Protein AF-A0AAV4EC21-F1 (afdb_monomer_lite)

Foldseek 3Di:
DDAALLGDDDDDDPVCPVVDDDDPSSQWDLAAPLVLVVLDDLLVLLVLLVCVLPVDDQDPPDDVVNVSVLVNLLQLLLQLLLFNLLNDLDLVSSLVSVVSLVVSLVSNVVVVVVSNNVSSVNSCVDPLNVPLVSSVVVNVVVVVVVVVVVVPDDDDDDDPDDDDGDDDPSNVPSVDRIGRPDPVSSNVSSCSSPPDDD

Sequence (198 aa):
MSLSLNGRLFIAPREHLDALTPIPEQEGPNISTMPALELMSTRELAQEMLNKVFGTKLFPSGLSANLDHILFRFDQLQYWIVTEMVLVLNVSKRVQLLRKFIKLAQHCKELNNYHAFFAITMGLGHLAVSRLSQTWEHMIAQTLRTVRFCRSQPLELESSAETPKAGSDIRSYVRNLHVIDNQRILTNLSHKCEPRKG

InterPro domains:
  IPR001895 Ras guanine-nucleotide exchange factors catalytic domain [PF00617] (47-176)
  IPR001895 Ras guanine-nucleotide exchange factors catalytic domain [PS50009] (12-198)
  IPR001895 Ras guanine-nucleotide exchange factors catalytic domain [SM00147] (37-197)
  IPR008937 Ras-like guanine nucleotide exchange factor [PTHR23113] (47-138)
  IPR023578 Ras guanine nucleotide exchange factor domain superfamily [SSF48366] (21-196)
  IPR029071 Ubiquitin-like domain superfamily [SSF54236] (2-30)
  IPR036964 Ras guanine-nucleotide exchange factor, catalytic domain superfamily [G3DSA:1.10.840.10] (33-138)
  IPR036964 Ras guanine-nucleotide exchange factor, catalytic domain superfamily [G3DSA:1.10.840.10] (139-198)

Organism: NCBI:txid1093978

pLDDT: mean 87.75, std 14.87, range [39.28, 98.75]

Secondary structure (DSSP, 8-state):
-PPPTT-------GGGGGG----GGGS--SS--HHHHHHS-HHHHHHHHHHHHHSS---TT-HHHHHHHHHHHHHHHHHHHHHHHHH--SHHHHHHHHHHHHHHHHHHHHTT-HHHHHHHHHHHHSHHHHT-HHHHHHHHHHHHHHHHHHHHS-------PPP------HHHHHHT------HHHHHHHHHHHSPPP-

Structure (mmCIF, N/CA/C/O backbone):
data_AF-A0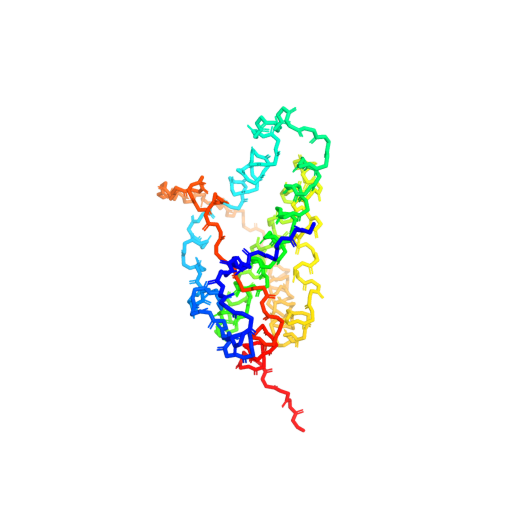AAV4EC21-F1
#
_entry.id   AF-A0AAV4EC21-F1
#
loop_
_atom_site.group_PDB
_atom_site.id
_atom_site.type_symbol
_atom_site.label_atom_id
_atom_site.label_alt_id
_atom_site.label_comp_id
_atom_site.label_asym_id
_atom_site.label_entity_id
_atom_site.label_seq_id
_atom_site.pdbx_PDB_ins_code
_atom_site.Cartn_x
_atom_site.Cartn_y
_atom_site.Cartn_z
_atom_site.occupancy
_atom_site.B_iso_or_equiv
_atom_site.auth_seq_id
_atom_site.auth_comp_id
_atom_site.auth_asym_id
_atom_site.auth_atom_id
_atom_site.pdbx_PDB_model_num
ATOM 1 N N . MET A 1 1 ? 14.421 4.658 -21.948 1.00 46.69 1 MET A N 1
ATOM 2 C CA . MET A 1 1 ? 13.033 4.181 -21.776 1.00 46.69 1 MET A CA 1
ATOM 3 C C . MET A 1 1 ? 13.041 3.196 -20.629 1.00 46.69 1 MET A C 1
ATOM 5 O O . MET A 1 1 ? 13.622 2.129 -20.783 1.00 46.69 1 MET A O 1
ATOM 9 N N . SER A 1 2 ? 12.493 3.568 -19.477 1.00 67.56 2 SER A N 1
ATOM 10 C CA . SER A 1 2 ? 12.254 2.626 -18.384 1.00 67.56 2 SER A CA 1
ATOM 11 C C . SER A 1 2 ? 10.923 1.907 -18.630 1.00 67.56 2 SER A C 1
ATOM 13 O O . SER A 1 2 ? 9.958 2.510 -19.098 1.00 67.56 2 SER A O 1
ATOM 15 N N . LEU A 1 3 ? 10.890 0.597 -18.385 1.00 79.19 3 LEU A N 1
ATOM 16 C CA . LEU A 1 3 ? 9.655 -0.192 -18.381 1.00 79.19 3 LEU A CA 1
ATOM 17 C C . LEU A 1 3 ? 8.814 0.181 -17.148 1.00 79.19 3 LEU A C 1
ATOM 19 O O . LEU A 1 3 ? 9.375 0.557 -16.118 1.00 79.19 3 LEU A O 1
ATOM 23 N N . SER A 1 4 ? 7.485 0.039 -17.232 1.00 88.44 4 SER A N 1
ATOM 24 C CA . SER A 1 4 ? 6.626 0.081 -16.037 1.00 88.44 4 SER A CA 1
ATOM 25 C C . SER A 1 4 ? 6.929 -1.103 -15.105 1.00 88.44 4 SER A C 1
ATOM 27 O O . SER A 1 4 ? 7.633 -2.039 -15.493 1.00 88.44 4 SER A O 1
ATOM 29 N N . LEU A 1 5 ? 6.381 -1.095 -13.884 1.00 91.00 5 LEU A N 1
ATOM 30 C CA . LEU A 1 5 ? 6.635 -2.132 -12.873 1.00 91.00 5 LEU A CA 1
ATOM 31 C C . LEU A 1 5 ? 6.336 -3.545 -13.391 1.00 91.00 5 LEU A C 1
ATOM 33 O O . LEU A 1 5 ? 7.141 -4.460 -13.205 1.00 91.00 5 LEU A O 1
ATOM 37 N N . ASN A 1 6 ? 5.215 -3.700 -14.095 1.00 93.94 6 ASN A N 1
ATOM 38 C CA . ASN A 1 6 ? 4.807 -4.954 -14.722 1.00 93.94 6 ASN A CA 1
ATOM 39 C C . ASN A 1 6 ? 5.055 -4.975 -16.240 1.00 93.94 6 ASN A C 1
ATOM 41 O O . ASN A 1 6 ? 4.547 -5.841 -16.955 1.00 93.94 6 ASN A O 1
ATOM 45 N N . GLY A 1 7 ? 5.855 -4.042 -16.758 1.00 91.38 7 GLY A N 1
ATOM 46 C CA . GLY A 1 7 ? 6.230 -3.998 -18.165 1.00 91.38 7 GLY A CA 1
ATOM 47 C C . GLY A 1 7 ? 6.971 -5.268 -18.590 1.00 91.38 7 GLY A C 1
ATOM 48 O O . GLY A 1 7 ? 7.729 -5.869 -17.821 1.00 91.38 7 GLY A O 1
ATOM 49 N N . ARG A 1 8 ? 6.749 -5.697 -19.832 1.00 91.81 8 ARG A N 1
ATOM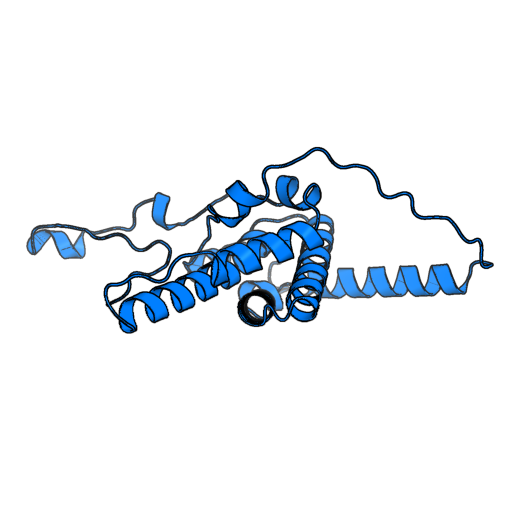 50 C CA . ARG A 1 8 ? 7.460 -6.816 -20.459 1.00 91.81 8 ARG A CA 1
ATOM 51 C C . ARG A 1 8 ? 7.961 -6.386 -21.827 1.00 91.81 8 ARG A C 1
ATOM 53 O O . ARG A 1 8 ? 7.312 -5.597 -22.509 1.00 91.81 8 ARG A O 1
ATOM 60 N N . LEU A 1 9 ? 9.133 -6.892 -22.197 1.00 91.81 9 LEU A N 1
ATOM 61 C CA . LEU A 1 9 ? 9.696 -6.696 -23.524 1.00 91.81 9 LEU A CA 1
ATOM 62 C C . LEU A 1 9 ? 9.213 -7.830 -24.426 1.00 91.81 9 LEU A C 1
ATOM 64 O O . LEU A 1 9 ? 9.378 -9.000 -24.084 1.00 91.81 9 LEU A O 1
ATOM 68 N N . PHE A 1 10 ? 8.646 -7.472 -25.572 1.00 90.19 10 PHE A N 1
ATOM 69 C CA . PHE A 1 10 ? 8.213 -8.419 -26.590 1.00 90.19 10 PHE A CA 1
ATOM 70 C C . PHE A 1 10 ? 9.094 -8.272 -27.826 1.00 90.19 10 PHE A C 1
ATOM 72 O O . PHE A 1 10 ? 9.494 -7.165 -28.188 1.00 90.19 10 PHE A O 1
ATOM 79 N N . ILE A 1 11 ? 9.383 -9.395 -28.476 1.00 92.81 11 ILE A N 1
ATOM 80 C CA . ILE A 1 11 ? 10.020 -9.434 -29.790 1.00 92.81 11 ILE A CA 1
ATOM 81 C C . ILE A 1 11 ? 9.003 -10.073 -30.726 1.00 92.81 11 ILE A C 1
ATOM 83 O O . ILE A 1 11 ? 8.617 -11.222 -30.524 1.00 92.81 11 ILE A O 1
ATOM 87 N N . ALA A 1 12 ? 8.548 -9.317 -31.719 1.00 93.19 12 ALA A N 1
ATOM 88 C CA . ALA A 1 12 ? 7.562 -9.768 -32.689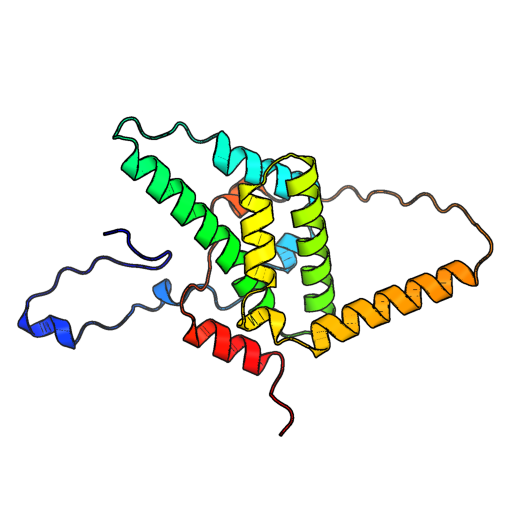 1.00 93.19 12 ALA A CA 1
ATOM 89 C C . ALA A 1 12 ? 7.869 -9.177 -34.075 1.00 93.19 12 ALA A C 1
ATOM 91 O O . ALA A 1 12 ? 8.415 -8.070 -34.154 1.00 93.19 12 ALA A O 1
ATOM 92 N N . PRO A 1 13 ? 7.517 -9.881 -35.167 1.00 95.38 13 PRO A N 1
ATOM 93 C CA . PRO A 1 13 ? 7.505 -9.300 -36.505 1.00 95.38 13 PRO A CA 1
ATOM 94 C C . PRO A 1 13 ? 6.589 -8.070 -36.575 1.00 95.38 13 PRO A C 1
ATOM 96 O O . PRO A 1 13 ? 5.613 -7.974 -35.827 1.00 95.38 13 PRO A O 1
ATOM 99 N N . ARG A 1 14 ? 6.886 -7.131 -37.482 1.00 94.31 14 ARG A N 1
ATOM 100 C CA . ARG A 1 14 ? 6.182 -5.837 -37.567 1.00 94.31 14 ARG A CA 1
ATOM 101 C C . ARG A 1 14 ? 4.683 -6.012 -37.826 1.00 94.31 14 ARG A C 1
ATOM 103 O O . ARG A 1 14 ? 3.875 -5.268 -37.284 1.00 94.31 14 ARG A O 1
ATOM 110 N N . GLU A 1 15 ? 4.331 -7.010 -38.620 1.00 96.06 15 GLU A N 1
ATOM 111 C CA . GLU A 1 15 ? 2.972 -7.414 -38.975 1.00 96.06 15 GLU A CA 1
ATOM 112 C C . GLU A 1 15 ? 2.144 -7.941 -37.791 1.00 96.06 15 GLU A C 1
ATOM 114 O O . GLU A 1 15 ? 0.920 -7.963 -37.870 1.00 96.06 15 GLU A O 1
ATOM 119 N N . HIS A 1 16 ? 2.784 -8.323 -36.682 1.00 92.81 16 HIS A N 1
ATOM 120 C CA . HIS A 1 16 ? 2.111 -8.846 -35.490 1.00 92.81 16 HIS A CA 1
ATOM 121 C C . HIS A 1 16 ? 2.048 -7.840 -34.333 1.00 92.81 16 HIS A C 1
ATOM 123 O O . HIS A 1 16 ? 1.557 -8.188 -33.261 1.00 92.81 16 HIS A O 1
ATOM 129 N N . LEU A 1 17 ? 2.522 -6.600 -34.520 1.00 90.81 17 LEU A N 1
ATOM 130 C CA . LEU A 1 17 ? 2.543 -5.594 -33.449 1.00 90.81 17 LEU A CA 1
ATOM 131 C C . LEU A 1 17 ? 1.138 -5.256 -32.933 1.00 90.81 17 LEU A C 1
ATOM 133 O O . LEU A 1 17 ? 0.955 -5.148 -31.723 1.00 90.81 17 LEU A O 1
ATOM 137 N N . ASP A 1 18 ? 0.146 -5.172 -33.821 1.00 92.94 18 ASP A N 1
ATOM 138 C CA . ASP A 1 18 ? -1.241 -4.852 -33.451 1.00 92.94 18 ASP A CA 1
ATOM 139 C C . ASP A 1 18 ? -1.956 -6.012 -32.735 1.00 92.94 18 ASP A C 1
ATOM 141 O O . ASP A 1 18 ? -2.976 -5.810 -32.078 1.00 92.94 18 ASP A O 1
ATOM 145 N N . ALA A 1 19 ? -1.415 -7.231 -32.837 1.00 92.44 19 ALA A N 1
ATOM 146 C CA . ALA A 1 19 ? -1.939 -8.418 -32.166 1.00 92.44 19 ALA A CA 1
ATOM 147 C C . ALA A 1 19 ? -1.343 -8.627 -30.762 1.00 92.44 19 ALA A C 1
ATOM 149 O O . ALA A 1 19 ? -1.749 -9.555 -30.060 1.00 92.44 19 ALA A O 1
ATOM 150 N N . LEU A 1 20 ? -0.378 -7.799 -30.338 1.00 90.69 20 LEU A N 1
ATOM 151 C CA . LEU A 1 20 ? 0.227 -7.915 -29.013 1.00 90.69 20 LEU A CA 1
ATOM 152 C C . LEU A 1 20 ? -0.782 -7.539 -27.924 1.00 90.69 20 LEU A C 1
ATOM 154 O O . LEU A 1 20 ? -1.202 -6.390 -27.799 1.00 90.69 20 LEU A O 1
ATOM 158 N N . THR A 1 21 ? -1.119 -8.514 -27.084 1.00 90.38 21 THR A N 1
ATOM 159 C CA . THR A 1 21 ? -1.938 -8.317 -25.886 1.00 90.38 21 THR A CA 1
ATOM 160 C C . THR A 1 21 ? -1.093 -8.469 -24.620 1.00 90.38 21 THR A C 1
ATOM 162 O O . THR A 1 21 ? -0.160 -9.277 -24.616 1.00 90.38 21 THR A O 1
ATOM 165 N N . PRO A 1 22 ? -1.419 -7.757 -23.524 1.00 88.19 22 PRO A N 1
ATOM 166 C CA . PRO A 1 22 ? -0.786 -7.996 -22.230 1.00 88.19 22 PRO A CA 1
ATOM 167 C C . PRO A 1 22 ? -0.930 -9.459 -21.794 1.00 88.19 22 PRO A C 1
ATOM 169 O O . PRO A 1 22 ? -1.978 -10.069 -22.012 1.00 88.19 22 PRO A O 1
ATOM 172 N N . ILE A 1 23 ? 0.109 -10.010 -21.164 1.00 91.94 23 ILE A N 1
ATOM 173 C CA . ILE A 1 23 ? 0.049 -11.354 -20.567 1.00 91.94 23 ILE A CA 1
ATOM 174 C C . ILE A 1 23 ? -0.533 -11.286 -19.142 1.00 91.94 23 ILE A C 1
ATOM 176 O O . ILE A 1 23 ? -0.379 -10.248 -18.487 1.00 91.94 23 ILE A O 1
ATOM 180 N N . PRO A 1 24 ? -1.165 -12.361 -18.628 1.00 90.19 24 PRO A N 1
ATOM 181 C CA . PRO A 1 24 ? -1.808 -12.358 -17.308 1.00 90.19 24 PRO A CA 1
ATOM 182 C C . PRO A 1 24 ? -0.889 -11.914 -16.161 1.00 90.19 24 PRO A C 1
ATOM 184 O O . PRO A 1 24 ? -1.318 -11.225 -15.241 1.00 90.19 24 PRO A O 1
ATOM 187 N N . GLU A 1 25 ? 0.404 -12.232 -16.234 1.00 89.44 25 GLU A N 1
ATOM 188 C CA . GLU A 1 25 ? 1.399 -11.863 -15.223 1.00 89.44 25 GLU A CA 1
ATOM 189 C C . GLU A 1 25 ? 1.624 -10.345 -15.124 1.00 89.44 25 GLU A C 1
ATOM 191 O O . GLU A 1 25 ? 2.206 -9.878 -14.144 1.00 89.44 25 GLU A O 1
ATOM 196 N N . GLN A 1 26 ? 1.193 -9.567 -16.126 1.00 91.88 26 GLN A N 1
ATOM 197 C CA . GLN A 1 26 ? 1.280 -8.106 -16.110 1.00 91.88 26 GLN A CA 1
ATOM 198 C C . GLN A 1 26 ? 0.123 -7.441 -15.360 1.00 91.88 26 GLN A C 1
ATOM 200 O O . GLN A 1 26 ? 0.205 -6.254 -15.049 1.00 91.88 26 GLN A O 1
ATOM 205 N N . GLU A 1 27 ? -0.953 -8.174 -15.063 1.00 92.50 27 GLU A N 1
ATOM 206 C CA . GLU A 1 27 ? -2.111 -7.628 -14.345 1.00 92.50 27 GLU A CA 1
ATOM 207 C C . GLU A 1 27 ? -1.859 -7.487 -12.837 1.00 92.50 27 GLU A C 1
ATOM 209 O O . GLU A 1 27 ? -2.567 -6.739 -12.159 1.00 92.50 27 GLU A O 1
ATOM 214 N N . GLY A 1 28 ? -0.821 -8.151 -12.320 1.00 93.69 28 GLY A N 1
ATOM 215 C CA . GLY A 1 28 ? -0.481 -8.163 -10.903 1.00 93.69 28 GLY A CA 1
ATOM 216 C C . GLY A 1 28 ? -1.293 -9.189 -10.097 1.00 93.69 28 GLY A C 1
ATOM 217 O O . GLY A 1 28 ? -1.945 -10.071 -10.658 1.00 93.69 28 GLY A O 1
ATOM 218 N N . PRO A 1 29 ? -1.224 -9.134 -8.757 1.00 96.31 29 PRO A N 1
ATOM 219 C CA . PRO A 1 29 ? -1.906 -10.092 -7.893 1.00 96.31 29 PRO A CA 1
ATOM 220 C C . PRO A 1 29 ? -3.425 -9.881 -7.869 1.00 96.31 29 PRO A C 1
ATOM 222 O O . PRO A 1 29 ? -3.925 -8.761 -7.936 1.00 96.31 29 PRO A O 1
ATOM 225 N N . ASN A 1 30 ? -4.167 -10.970 -7.669 1.00 95.31 30 ASN A N 1
ATOM 226 C CA . ASN A 1 30 ? -5.623 -10.965 -7.488 1.00 95.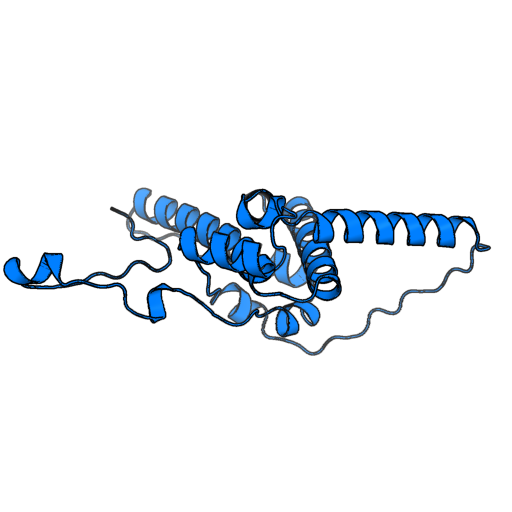31 30 ASN A CA 1
ATOM 227 C C . ASN A 1 30 ? -6.064 -11.197 -6.028 1.00 95.31 30 ASN A C 1
ATOM 229 O O . ASN A 1 30 ? -7.253 -11.102 -5.724 1.00 95.31 30 ASN A O 1
ATOM 233 N N . ILE A 1 31 ? -5.124 -11.499 -5.127 1.00 95.25 31 ILE A N 1
ATOM 234 C CA . ILE A 1 31 ? -5.360 -11.780 -3.706 1.00 95.25 31 ILE A CA 1
ATOM 235 C C . ILE A 1 31 ? -4.442 -10.885 -2.869 1.00 95.25 31 ILE A C 1
ATOM 237 O O . ILE A 1 31 ? -3.256 -10.751 -3.164 1.00 95.25 31 ILE A O 1
ATOM 241 N N . SER A 1 32 ? -4.998 -10.275 -1.820 1.00 95.50 32 SER A N 1
ATOM 242 C CA . SER A 1 32 ? -4.243 -9.451 -0.869 1.00 95.50 32 SER A CA 1
ATOM 243 C C . SER A 1 32 ? -3.304 -10.297 -0.009 1.00 95.50 32 SER A C 1
ATOM 245 O O . SER A 1 32 ? -3.663 -11.382 0.455 1.00 95.50 32 SER A O 1
ATOM 247 N N . THR A 1 33 ? -2.128 -9.747 0.290 1.00 95.25 33 THR A N 1
ATOM 248 C CA . THR A 1 33 ? -1.162 -10.328 1.232 1.00 95.25 33 THR A CA 1
ATOM 249 C C . THR A 1 33 ? -1.376 -9.869 2.681 1.00 95.25 33 THR A C 1
ATOM 251 O O . THR A 1 33 ? -0.568 -10.171 3.564 1.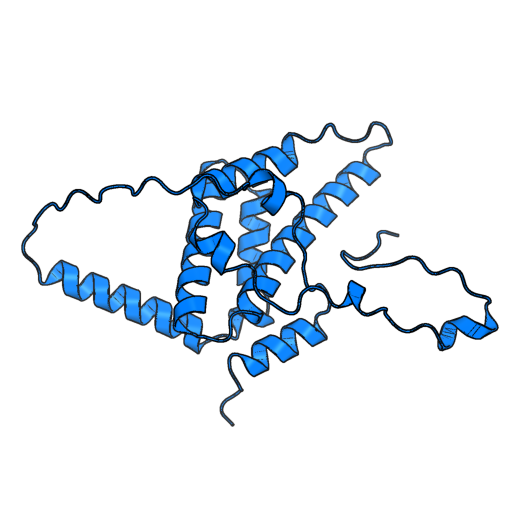00 95.25 33 THR A O 1
ATOM 254 N N . MET A 1 34 ? -2.501 -9.202 2.970 1.00 93.44 34 MET A N 1
ATOM 255 C CA . MET A 1 34 ? -2.885 -8.723 4.300 1.00 93.44 34 MET A CA 1
ATOM 256 C C . MET A 1 34 ? -2.703 -9.757 5.429 1.00 93.44 34 MET A C 1
ATOM 258 O O . MET A 1 34 ? -2.176 -9.355 6.464 1.00 93.44 34 MET A O 1
ATOM 262 N N . PRO A 1 35 ? -3.047 -11.056 5.286 1.00 93.44 35 PRO A N 1
ATOM 263 C CA . PRO A 1 35 ? -2.820 -12.027 6.361 1.00 93.44 35 PRO A CA 1
ATOM 264 C C . PRO A 1 35 ? -1.349 -12.130 6.791 1.00 93.44 35 PRO A C 1
ATOM 266 O O . PRO A 1 35 ? -1.058 -12.251 7.977 1.00 93.44 35 PRO A O 1
ATOM 269 N N . ALA A 1 36 ? -0.408 -12.023 5.848 1.00 92.06 36 ALA A N 1
ATOM 270 C CA . ALA A 1 36 ? 1.016 -11.978 6.171 1.00 92.06 36 ALA A CA 1
ATOM 271 C C . ALA A 1 36 ? 1.377 -10.653 6.863 1.00 92.06 36 ALA A C 1
ATOM 273 O O . ALA A 1 36 ? 2.066 -10.645 7.885 1.00 92.06 36 ALA A O 1
ATOM 274 N N . LEU A 1 37 ? 0.851 -9.530 6.361 1.00 91.69 37 LEU A N 1
ATOM 275 C CA . LEU A 1 37 ? 1.077 -8.211 6.955 1.00 91.69 37 LEU A CA 1
ATOM 276 C C . LEU A 1 37 ? 0.544 -8.097 8.385 1.00 91.69 37 LEU A C 1
ATOM 278 O O . LEU A 1 37 ? 1.180 -7.455 9.217 1.00 91.69 37 LEU A O 1
ATOM 282 N N . GLU A 1 38 ? -0.594 -8.702 8.712 1.00 90.00 38 GLU A N 1
ATOM 283 C CA . GLU A 1 38 ? -1.163 -8.704 10.068 1.00 90.00 38 GLU A CA 1
ATOM 284 C C . GLU A 1 38 ? -0.199 -9.314 11.106 1.00 90.00 38 GLU A C 1
ATOM 286 O O . GLU A 1 38 ? -0.142 -8.868 12.262 1.00 90.00 38 GLU A O 1
ATOM 291 N N . LEU A 1 39 ? 0.606 -10.294 10.689 1.00 90.38 39 LEU A N 1
ATOM 292 C CA . LEU A 1 39 ? 1.566 -10.990 11.544 1.00 90.38 39 LEU A CA 1
ATOM 293 C C . LEU A 1 39 ? 2.898 -10.237 11.687 1.00 90.38 39 LEU A C 1
ATOM 295 O O . LEU A 1 39 ? 3.525 -10.318 12.738 1.00 90.38 39 LEU A O 1
ATOM 299 N N . MET A 1 40 ? 3.303 -9.456 10.685 1.00 91.94 40 MET A N 1
ATOM 300 C CA . MET A 1 40 ? 4.584 -8.737 10.682 1.00 91.94 40 MET A CA 1
ATOM 301 C C . MET A 1 40 ? 4.607 -7.536 11.637 1.00 91.94 40 MET A C 1
ATOM 303 O O . MET A 1 40 ? 3.659 -6.743 11.687 1.00 91.94 40 MET A O 1
ATOM 307 N N . SER A 1 41 ? 5.726 -7.323 12.334 1.00 94.00 41 SER A N 1
ATOM 308 C CA . SER A 1 41 ? 5.961 -6.082 13.079 1.00 94.00 41 SER A CA 1
ATOM 309 C C . SER A 1 41 ? 6.066 -4.896 12.122 1.00 94.00 41 SER A C 1
ATOM 311 O O . SER A 1 41 ? 6.848 -4.902 11.172 1.00 94.00 41 SER A O 1
ATOM 313 N N . THR A 1 42 ? 5.293 -3.838 12.376 1.00 94.50 42 THR A N 1
ATOM 314 C CA . THR A 1 42 ? 5.330 -2.625 11.544 1.00 94.50 42 THR A CA 1
ATOM 315 C C . THR A 1 42 ? 6.691 -1.922 11.627 1.00 94.50 42 THR A C 1
ATOM 317 O O . THR A 1 42 ? 7.139 -1.339 10.643 1.00 94.50 42 THR A O 1
ATOM 320 N N . ARG A 1 43 ? 7.369 -1.996 12.781 1.00 93.19 43 ARG A N 1
ATOM 321 C CA . ARG A 1 43 ? 8.691 -1.387 12.982 1.00 93.19 43 ARG A CA 1
ATOM 322 C C . ARG A 1 43 ? 9.776 -2.134 12.208 1.00 93.19 43 ARG A C 1
ATOM 324 O O . ARG A 1 43 ? 10.578 -1.503 11.529 1.00 93.19 43 ARG A O 1
ATOM 331 N N . GLU A 1 44 ? 9.774 -3.465 12.271 1.00 93.06 44 GLU A N 1
ATOM 332 C CA . GLU A 1 44 ? 10.723 -4.297 11.517 1.00 93.06 44 GLU A CA 1
ATOM 333 C C . GLU A 1 44 ? 10.500 -4.165 10.006 1.00 93.06 44 GLU A C 1
ATOM 335 O O . GLU A 1 44 ? 11.461 -4.063 9.248 1.00 93.06 44 GLU A O 1
ATOM 340 N N . LEU A 1 45 ? 9.237 -4.067 9.571 1.00 94.38 45 LEU A N 1
ATOM 341 C CA . LEU A 1 45 ? 8.891 -3.802 8.175 1.00 94.38 45 LEU A CA 1
ATOM 342 C C . LEU A 1 45 ? 9.465 -2.458 7.688 1.00 94.38 45 LEU A C 1
ATOM 344 O O . LEU A 1 45 ? 10.076 -2.409 6.622 1.00 94.38 45 LEU A O 1
ATOM 348 N N . ALA A 1 46 ? 9.331 -1.385 8.479 1.00 94.56 46 ALA A N 1
ATOM 349 C CA . ALA A 1 46 ? 9.917 -0.078 8.157 1.00 94.56 46 ALA A CA 1
ATOM 350 C C . ALA A 1 46 ? 11.452 -0.127 8.084 1.00 94.56 46 ALA A C 1
ATOM 352 O O . ALA A 1 46 ? 12.053 0.474 7.187 1.00 94.56 46 ALA A O 1
ATOM 353 N N . GLN A 1 47 ? 12.082 -0.857 9.008 1.00 91.50 47 GLN A N 1
ATOM 354 C CA . GLN A 1 47 ? 13.532 -1.026 9.036 1.00 91.50 47 GLN A CA 1
ATOM 355 C C . GLN A 1 47 ? 14.034 -1.775 7.797 1.00 91.50 47 GLN A C 1
ATOM 357 O O . GLN A 1 47 ? 15.004 -1.354 7.170 1.00 91.50 47 GLN A O 1
ATOM 362 N N . GLU A 1 48 ? 13.360 -2.852 7.396 1.00 91.62 48 GLU A N 1
ATOM 363 C CA . GLU A 1 48 ? 13.772 -3.621 6.222 1.00 91.62 48 GLU A CA 1
ATOM 364 C C . GLU A 1 48 ? 13.548 -2.847 4.912 1.00 91.62 48 GLU A C 1
ATOM 366 O O . GLU A 1 48 ? 14.363 -2.943 3.993 1.00 91.62 48 GLU A O 1
ATOM 371 N N . MET A 1 49 ? 12.516 -1.998 4.834 1.00 91.06 49 MET A N 1
ATOM 372 C CA . MET A 1 49 ? 12.346 -1.057 3.717 1.00 91.06 49 MET A CA 1
ATOM 373 C C . MET A 1 49 ? 13.508 -0.063 3.614 1.00 91.06 49 MET A C 1
ATOM 375 O O . MET A 1 49 ? 13.977 0.213 2.511 1.00 91.06 49 MET A O 1
ATOM 379 N N . LEU A 1 50 ? 14.008 0.454 4.744 1.00 88.19 50 LEU A N 1
ATOM 380 C CA . LEU A 1 50 ? 15.193 1.319 4.763 1.00 88.19 50 LEU A CA 1
ATOM 381 C C . LEU A 1 50 ? 16.433 0.557 4.275 1.00 88.19 50 LEU A C 1
ATOM 383 O O . LEU A 1 50 ? 17.140 1.033 3.384 1.00 88.19 50 LEU A O 1
ATOM 387 N N . ASN A 1 51 ? 16.647 -0.656 4.796 1.00 86.12 51 ASN A N 1
ATOM 388 C CA . ASN A 1 51 ? 17.744 -1.531 4.379 1.00 86.12 51 ASN A CA 1
ATOM 389 C C . ASN A 1 51 ? 17.698 -1.813 2.872 1.00 86.12 51 ASN A C 1
ATOM 391 O O . ASN A 1 51 ? 18.737 -1.943 2.233 1.00 86.12 51 ASN A O 1
ATOM 395 N N . LYS A 1 52 ? 16.504 -1.896 2.279 1.00 81.44 52 LYS A N 1
ATOM 396 C CA . LYS A 1 52 ? 16.351 -2.156 0.848 1.00 81.44 52 LYS A CA 1
ATOM 397 C C . LYS A 1 52 ? 16.739 -0.968 -0.033 1.00 81.44 52 LYS A C 1
ATOM 399 O O . LYS A 1 52 ? 17.248 -1.205 -1.122 1.00 81.44 52 LYS A O 1
ATOM 404 N N . VAL A 1 53 ? 16.507 0.266 0.419 1.00 75.06 53 VAL A N 1
ATOM 405 C CA . VAL A 1 53 ? 16.861 1.491 -0.323 1.00 75.06 53 VAL A CA 1
ATOM 406 C C . VAL A 1 53 ? 18.359 1.781 -0.211 1.00 75.06 53 VAL A C 1
ATOM 408 O O . VAL A 1 53 ? 19.013 2.041 -1.217 1.00 75.06 53 VAL A O 1
ATOM 411 N N . PHE A 1 54 ? 18.916 1.699 1.002 1.00 67.94 54 PHE A N 1
ATOM 412 C CA . PHE A 1 54 ? 20.298 2.113 1.280 1.00 67.94 54 PHE A CA 1
ATOM 413 C C . PHE A 1 54 ? 21.309 0.957 1.349 1.00 67.94 54 PHE A C 1
ATOM 415 O O . PHE A 1 54 ? 22.511 1.192 1.276 1.00 67.94 54 PHE A O 1
ATOM 422 N N . GLY A 1 55 ? 20.855 -0.292 1.486 1.00 59.09 55 GLY A N 1
ATOM 423 C CA . GLY A 1 55 ? 21.717 -1.478 1.579 1.00 59.09 55 GLY A CA 1
ATOM 424 C C . GLY A 1 55 ? 22.076 -2.114 0.233 1.00 59.09 55 GLY A C 1
ATOM 425 O O . GLY A 1 55 ? 22.937 -2.993 0.176 1.00 59.09 55 GLY A O 1
ATOM 426 N N . THR A 1 56 ? 21.450 -1.695 -0.869 1.00 61.06 56 THR A N 1
ATOM 427 C CA . THR A 1 56 ? 21.875 -2.088 -2.218 1.00 61.06 56 THR A CA 1
ATOM 428 C C . THR A 1 56 ? 23.107 -1.293 -2.625 1.00 61.06 56 THR A C 1
ATOM 430 O O . THR A 1 56 ? 23.051 -0.072 -2.739 1.00 61.06 56 THR A O 1
ATOM 433 N N . LYS A 1 57 ? 24.219 -1.993 -2.889 1.00 60.81 57 LYS A N 1
ATOM 434 C CA . LYS A 1 57 ? 25.373 -1.410 -3.583 1.00 60.81 57 LYS A CA 1
ATOM 435 C C . LYS A 1 57 ? 24.867 -0.828 -4.905 1.00 60.81 57 LYS A C 1
ATOM 437 O O . LYS A 1 57 ? 24.391 -1.582 -5.752 1.00 60.81 57 LYS A O 1
ATOM 442 N N . LEU A 1 58 ? 24.915 0.497 -5.033 1.00 63.72 58 LEU A N 1
ATOM 443 C CA . LEU A 1 58 ? 24.529 1.203 -6.251 1.00 63.72 58 LEU A CA 1
ATOM 444 C C . LEU A 1 58 ? 25.327 0.649 -7.435 1.00 63.72 58 LEU A C 1
ATOM 446 O O . LEU A 1 58 ? 26.491 0.265 -7.288 1.00 63.72 58 LEU A O 1
ATOM 450 N N . PHE A 1 59 ? 24.685 0.566 -8.596 1.00 62.47 59 PHE A N 1
ATOM 451 C CA . PHE A 1 59 ? 25.303 -0.020 -9.772 1.00 62.47 59 PHE A CA 1
ATOM 452 C C . PHE A 1 59 ? 26.523 0.816 -10.196 1.00 62.47 59 PHE A C 1
ATOM 454 O O . PHE A 1 59 ? 26.413 2.045 -10.286 1.00 62.47 59 PHE A O 1
ATOM 461 N N . PRO A 1 60 ? 27.666 0.176 -10.518 1.00 62.44 60 PRO A N 1
ATOM 462 C CA . PRO A 1 60 ? 28.829 0.868 -11.078 1.00 62.44 60 PRO A CA 1
ATOM 463 C C . PRO A 1 60 ? 28.539 1.533 -12.434 1.00 62.44 60 PRO A C 1
ATOM 465 O O . PRO A 1 60 ? 29.271 2.420 -12.858 1.00 62.44 60 PRO A O 1
ATOM 468 N N . SER A 1 61 ? 27.473 1.105 -13.118 1.00 61.38 61 SER A N 1
ATOM 469 C CA . SER A 1 61 ? 27.121 1.429 -14.506 1.00 61.38 61 SER A CA 1
ATOM 470 C C . SER A 1 61 ? 26.472 2.809 -14.736 1.00 61.38 61 SER A C 1
ATOM 472 O O . SER A 1 61 ? 25.936 3.056 -15.813 1.00 61.38 61 SER A O 1
ATOM 474 N N . GLY A 1 62 ? 26.577 3.741 -13.781 1.00 63.72 62 GLY A N 1
ATOM 475 C CA . GLY A 1 62 ? 26.299 5.171 -13.995 1.00 63.72 62 GLY A CA 1
ATOM 476 C C . GLY A 1 62 ? 25.065 5.730 -13.271 1.00 63.72 62 GLY A C 1
ATOM 477 O O . GLY A 1 62 ? 24.122 5.016 -12.936 1.00 63.72 62 GLY A O 1
ATOM 478 N N . LEU A 1 63 ? 25.079 7.050 -13.033 1.00 68.00 63 LEU A N 1
ATOM 479 C CA . LEU A 1 63 ? 24.074 7.808 -12.266 1.00 68.00 63 LEU A CA 1
ATOM 480 C C . LEU A 1 63 ? 22.625 7.559 -12.730 1.00 68.00 63 LEU A C 1
ATOM 482 O O . LEU A 1 63 ? 21.737 7.432 -11.891 1.00 68.00 63 LEU A O 1
ATOM 486 N N . SER A 1 64 ? 22.395 7.426 -14.041 1.00 76.75 64 SER A N 1
ATOM 487 C CA . SER A 1 64 ? 21.057 7.208 -14.615 1.00 76.75 64 SER A CA 1
ATOM 488 C C . SER A 1 64 ? 20.408 5.910 -14.128 1.00 76.75 64 SER A C 1
ATOM 490 O O . SER A 1 64 ? 19.264 5.933 -13.691 1.00 76.75 64 SER A O 1
ATOM 492 N N . ALA A 1 65 ? 21.142 4.793 -14.123 1.00 77.69 65 ALA A N 1
ATOM 493 C CA . ALA A 1 65 ? 20.600 3.494 -13.714 1.00 77.69 65 ALA A CA 1
ATOM 494 C C . ALA A 1 65 ? 20.240 3.457 -12.218 1.00 77.69 65 ALA A C 1
ATOM 496 O O . ALA A 1 65 ? 19.289 2.793 -11.808 1.00 77.69 65 ALA A O 1
ATOM 497 N N . ASN A 1 66 ? 20.989 4.198 -11.397 1.00 80.19 66 ASN A N 1
ATOM 498 C CA . ASN A 1 66 ? 20.713 4.333 -9.970 1.00 80.19 66 ASN A CA 1
ATOM 499 C C . ASN A 1 66 ? 19.461 5.180 -9.709 1.00 80.19 66 ASN A C 1
ATOM 501 O O . ASN A 1 66 ? 18.656 4.822 -8.850 1.00 80.19 66 ASN A O 1
ATOM 505 N N . LEU A 1 67 ? 19.265 6.261 -10.471 1.00 82.88 67 LEU A N 1
ATOM 506 C CA . LEU A 1 67 ? 18.042 7.063 -10.404 1.00 82.88 67 LEU A CA 1
ATOM 507 C C . LEU A 1 67 ? 16.822 6.259 -10.862 1.00 82.88 67 LEU A C 1
ATOM 509 O O . LEU A 1 67 ? 15.826 6.230 -10.143 1.00 82.88 67 LEU A O 1
ATOM 513 N N . ASP A 1 68 ? 16.925 5.534 -11.978 1.00 84.00 68 ASP A N 1
ATOM 514 C CA . ASP A 1 68 ? 15.857 4.652 -12.459 1.00 84.00 68 ASP A CA 1
ATOM 515 C C . ASP A 1 68 ? 15.491 3.594 -11.408 1.00 84.00 68 ASP A C 1
ATOM 517 O O . ASP A 1 68 ? 14.313 3.327 -11.177 1.00 84.00 68 ASP A O 1
ATOM 521 N N . HIS A 1 69 ? 16.484 3.033 -10.705 1.00 84.62 69 HIS A N 1
ATOM 522 C CA . HIS A 1 69 ? 16.234 2.087 -9.619 1.00 84.62 69 HIS A CA 1
ATOM 523 C C . HIS A 1 69 ? 15.466 2.718 -8.453 1.00 84.62 69 HIS A C 1
ATOM 525 O O . HIS A 1 69 ? 14.527 2.113 -7.938 1.00 84.62 69 HIS A O 1
ATOM 531 N N . ILE A 1 70 ? 15.861 3.919 -8.025 1.00 86.69 70 ILE A N 1
ATOM 532 C CA . ILE A 1 70 ? 15.197 4.633 -6.928 1.00 86.69 70 ILE A CA 1
ATOM 533 C C . ILE A 1 70 ? 13.756 4.970 -7.319 1.00 86.69 70 ILE A C 1
ATOM 535 O O . ILE A 1 70 ? 12.848 4.714 -6.533 1.00 86.69 70 ILE A O 1
ATOM 539 N N . LEU A 1 71 ? 13.529 5.485 -8.529 1.00 89.94 71 LEU A N 1
ATOM 540 C CA . LEU A 1 71 ? 12.186 5.793 -9.026 1.00 89.94 71 LEU A CA 1
ATOM 541 C C . LEU A 1 71 ? 11.320 4.532 -9.119 1.00 89.94 71 LEU A C 1
ATOM 543 O O . LEU A 1 71 ? 10.208 4.512 -8.602 1.00 89.94 71 LEU A O 1
ATOM 547 N N . PHE A 1 72 ? 11.864 3.438 -9.657 1.00 91.00 72 PHE A N 1
ATOM 548 C CA . PHE A 1 72 ? 11.162 2.157 -9.717 1.00 91.00 72 PHE A CA 1
ATOM 549 C C . PHE A 1 72 ? 10.764 1.654 -8.323 1.00 91.00 72 PHE A C 1
ATOM 551 O O . PHE A 1 72 ? 9.663 1.145 -8.125 1.00 91.00 72 PHE A O 1
ATOM 558 N N . ARG A 1 73 ? 11.648 1.793 -7.327 1.00 90.25 73 ARG A N 1
ATOM 559 C CA . ARG A 1 73 ? 11.340 1.411 -5.940 1.00 90.25 73 ARG A CA 1
ATOM 560 C C . ARG A 1 73 ? 10.282 2.306 -5.310 1.00 90.25 73 ARG A C 1
ATOM 562 O O . ARG A 1 73 ? 9.441 1.786 -4.576 1.00 90.25 73 ARG A O 1
ATOM 569 N N . PHE A 1 74 ? 10.298 3.599 -5.622 1.00 94.12 74 PHE A N 1
ATOM 570 C CA . PHE A 1 74 ? 9.262 4.527 -5.187 1.00 94.12 74 PHE A CA 1
ATOM 571 C C . PHE A 1 74 ? 7.889 4.080 -5.697 1.00 94.12 74 PHE A C 1
ATOM 573 O O . PHE A 1 74 ? 6.974 3.868 -4.900 1.00 94.12 74 PHE A O 1
ATOM 580 N N . ASP A 1 75 ? 7.782 3.849 -7.007 1.00 95.38 75 ASP A N 1
ATOM 581 C CA . ASP A 1 75 ? 6.541 3.418 -7.648 1.00 95.38 75 ASP A CA 1
ATOM 582 C C . ASP A 1 75 ? 6.092 2.060 -7.106 1.00 95.38 75 ASP A C 1
ATOM 584 O O . ASP A 1 75 ? 4.921 1.880 -6.774 1.00 95.38 75 ASP A O 1
ATOM 588 N N . GLN A 1 76 ? 7.014 1.108 -6.933 1.00 95.75 76 GLN A N 1
ATOM 589 C CA . GLN A 1 76 ? 6.690 -0.206 -6.377 1.00 95.75 76 GLN A CA 1
ATOM 590 C C . GLN A 1 76 ? 6.087 -0.099 -4.971 1.00 95.75 76 GLN A C 1
ATOM 592 O O . GLN A 1 76 ? 5.094 -0.764 -4.681 1.00 95.75 76 GLN A O 1
ATOM 597 N N . LEU A 1 77 ? 6.650 0.744 -4.100 1.00 96.75 77 LEU A N 1
ATOM 598 C CA . LEU A 1 77 ? 6.102 0.979 -2.764 1.00 96.75 77 LEU A CA 1
ATOM 599 C C . LEU A 1 77 ? 4.744 1.681 -2.823 1.00 96.75 77 LEU A C 1
ATOM 601 O O . LEU A 1 77 ? 3.818 1.266 -2.126 1.00 96.75 77 LEU A O 1
ATOM 605 N N . GLN A 1 78 ? 4.604 2.702 -3.669 1.00 98.25 78 GLN A N 1
ATOM 606 C CA . GLN A 1 78 ? 3.343 3.415 -3.853 1.00 98.25 78 GLN A CA 1
ATOM 607 C C . GLN A 1 78 ? 2.232 2.459 -4.311 1.00 98.25 78 GLN A C 1
ATOM 609 O O . GLN A 1 78 ? 1.181 2.383 -3.671 1.00 98.25 78 GLN A O 1
ATOM 614 N N . TYR A 1 79 ? 2.459 1.699 -5.385 1.00 98.31 79 TYR A N 1
ATOM 615 C CA . TYR A 1 79 ? 1.471 0.769 -5.930 1.00 98.31 79 TYR A CA 1
ATOM 616 C C . TYR A 1 79 ? 1.224 -0.435 -5.025 1.00 98.31 79 TYR A C 1
ATOM 618 O O . TYR A 1 79 ? 0.110 -0.954 -5.026 1.00 98.31 79 TYR A O 1
ATOM 626 N N . TRP A 1 80 ? 2.190 -0.853 -4.203 1.00 98.25 80 TRP A N 1
ATOM 627 C CA . TRP A 1 80 ? 1.965 -1.879 -3.182 1.00 98.25 80 TRP A CA 1
ATOM 628 C C . TRP A 1 80 ? 0.891 -1.452 -2.175 1.00 98.25 80 TRP A C 1
ATOM 630 O O . TRP A 1 80 ? -0.046 -2.213 -1.924 1.00 98.25 80 TRP A O 1
ATOM 640 N N . ILE A 1 81 ? 0.955 -0.212 -1.676 1.00 98.62 81 ILE A N 1
ATOM 641 C CA . ILE A 1 81 ? -0.079 0.336 -0.785 1.00 98.62 81 ILE A CA 1
ATOM 642 C C . ILE A 1 81 ? -1.444 0.333 -1.468 1.00 98.62 81 ILE A C 1
ATOM 644 O O . ILE A 1 81 ? -2.428 -0.121 -0.883 1.00 98.62 81 ILE A O 1
ATOM 648 N N . VAL A 1 82 ? -1.509 0.812 -2.713 1.00 98.75 82 VAL A N 1
ATOM 649 C CA . VAL A 1 82 ? -2.771 0.870 -3.461 1.00 98.75 82 VAL A CA 1
ATOM 650 C C . VAL A 1 82 ? -3.338 -0.531 -3.686 1.00 98.75 82 VAL A C 1
ATOM 652 O O . VAL A 1 82 ? -4.518 -0.752 -3.424 1.00 98.75 82 VAL A O 1
ATOM 655 N N . THR A 1 83 ? -2.497 -1.471 -4.120 1.00 98.62 83 THR A N 1
ATOM 656 C CA . THR A 1 83 ? -2.853 -2.867 -4.411 1.00 98.62 83 THR A CA 1
ATOM 657 C C . THR A 1 83 ? -3.463 -3.543 -3.190 1.00 98.62 83 THR A C 1
ATOM 659 O O . THR A 1 83 ? -4.577 -4.057 -3.263 1.00 98.62 83 THR A O 1
ATOM 662 N N . GLU A 1 84 ? -2.784 -3.482 -2.044 1.00 98.50 84 GLU A N 1
ATOM 663 C CA . GLU A 1 84 ? -3.287 -4.089 -0.811 1.00 98.50 84 GLU A CA 1
ATOM 664 C C . GLU A 1 84 ? -4.613 -3.457 -0.367 1.00 98.50 84 GLU A C 1
ATOM 666 O O . GLU A 1 84 ? -5.558 -4.167 -0.027 1.00 98.50 84 GLU A O 1
ATOM 671 N N . MET A 1 85 ? -4.738 -2.129 -0.448 1.00 98.62 85 MET A N 1
ATOM 672 C CA . MET A 1 85 ? -5.977 -1.436 -0.081 1.00 98.62 85 MET A CA 1
ATOM 673 C C . MET A 1 85 ? -7.176 -1.840 -0.950 1.00 98.62 85 MET A C 1
ATOM 675 O O . MET A 1 85 ? -8.280 -1.979 -0.421 1.00 98.62 85 MET A O 1
ATOM 679 N N . VAL A 1 86 ? -6.993 -2.025 -2.263 1.00 98.38 86 VAL A N 1
ATOM 680 C CA . VAL A 1 86 ? -8.099 -2.363 -3.182 1.00 98.38 86 VAL A CA 1
ATOM 681 C C . VAL A 1 86 ? -8.394 -3.863 -3.275 1.00 98.38 86 VAL A C 1
ATOM 683 O O . VAL A 1 86 ? -9.469 -4.229 -3.742 1.00 98.38 86 VAL A O 1
ATOM 686 N N . LEU A 1 87 ? -7.488 -4.733 -2.820 1.00 98.38 87 LEU A N 1
ATOM 687 C CA . LEU A 1 87 ? -7.713 -6.184 -2.775 1.00 98.38 87 LEU A CA 1
ATOM 688 C C . LEU A 1 87 ? -8.422 -6.649 -1.490 1.00 98.38 87 LEU A C 1
ATOM 690 O O . LEU A 1 87 ? -8.992 -7.741 -1.457 1.00 98.38 87 LEU A O 1
ATOM 694 N N . VAL A 1 88 ? -8.446 -5.833 -0.430 1.00 98.00 88 VAL A N 1
ATOM 695 C CA . VAL A 1 88 ? -9.176 -6.153 0.807 1.00 98.00 88 VAL A CA 1
ATOM 696 C C . VAL A 1 88 ? -10.631 -5.691 0.708 1.00 98.00 88 VAL A C 1
ATOM 698 O O . VAL A 1 88 ? -10.949 -4.533 0.966 1.00 98.00 88 VAL A O 1
ATOM 701 N N . LEU A 1 89 ? -11.550 -6.610 0.399 1.00 96.19 89 LEU A N 1
ATOM 702 C CA . LEU A 1 89 ? -12.975 -6.281 0.215 1.00 96.19 89 LEU A CA 1
ATOM 703 C C . LEU A 1 89 ? -13.708 -5.947 1.528 1.00 96.19 89 LEU A C 1
ATOM 705 O O . LEU A 1 89 ? -14.572 -5.070 1.558 1.00 96.19 89 LEU A O 1
ATOM 709 N N . ASN A 1 90 ? -13.355 -6.607 2.635 1.00 96.94 90 ASN A N 1
ATOM 710 C CA . ASN A 1 90 ? -13.993 -6.385 3.935 1.00 96.94 90 ASN A CA 1
ATOM 711 C C . ASN A 1 90 ? -13.557 -5.041 4.551 1.00 96.94 90 ASN A C 1
ATOM 713 O O . ASN A 1 90 ? -12.375 -4.844 4.827 1.00 96.94 90 ASN A O 1
ATOM 717 N N . VAL A 1 91 ? -14.516 -4.148 4.825 1.00 97.12 91 VAL A N 1
ATOM 718 C CA . VAL A 1 91 ? -14.257 -2.786 5.339 1.00 97.12 91 VAL A CA 1
ATOM 719 C C . VAL A 1 91 ? -13.481 -2.801 6.659 1.00 97.12 91 VAL A C 1
ATOM 721 O O . VAL A 1 91 ? -12.510 -2.066 6.804 1.00 97.12 91 VAL A O 1
ATOM 724 N N . SER A 1 92 ? -13.856 -3.652 7.618 1.00 96.50 92 SER A N 1
ATOM 725 C CA . SER A 1 92 ? -13.201 -3.707 8.932 1.00 96.50 92 SER A CA 1
ATOM 726 C C . SER A 1 92 ? -11.742 -4.144 8.830 1.00 96.50 92 SER A C 1
ATOM 728 O O . SER A 1 92 ? -10.876 -3.531 9.453 1.00 96.50 92 SER A O 1
ATOM 730 N N . LYS A 1 93 ? -11.453 -5.163 8.011 1.00 97.62 93 LYS A N 1
ATOM 731 C CA . LYS A 1 93 ? -10.077 -5.581 7.708 1.00 97.62 93 LYS A CA 1
ATOM 732 C C . LYS A 1 93 ? -9.314 -4.464 6.997 1.00 97.62 93 LYS A C 1
ATOM 734 O O . LYS A 1 93 ? -8.222 -4.096 7.413 1.00 97.62 93 LYS A O 1
ATOM 739 N N . ARG A 1 94 ? -9.928 -3.826 6.001 1.00 98.19 94 ARG A N 1
ATOM 740 C CA . ARG A 1 94 ? -9.316 -2.711 5.268 1.00 98.19 94 ARG A CA 1
ATOM 741 C C . ARG A 1 94 ? -8.977 -1.521 6.175 1.00 98.19 94 ARG A C 1
ATOM 743 O O . ARG A 1 94 ? -7.922 -0.921 6.013 1.00 98.19 94 ARG A O 1
ATOM 750 N N . VAL A 1 95 ? -9.799 -1.227 7.187 1.00 98.31 95 VAL A N 1
ATOM 751 C CA . VAL A 1 95 ? -9.493 -0.226 8.229 1.00 98.31 95 VAL A CA 1
ATOM 752 C C . VAL A 1 95 ? -8.272 -0.619 9.069 1.00 98.31 95 VAL A C 1
ATOM 754 O O . VAL A 1 95 ? -7.452 0.241 9.392 1.00 98.31 95 VAL A O 1
ATOM 757 N N . GLN A 1 96 ? -8.114 -1.898 9.424 1.00 97.06 96 GLN A N 1
ATOM 758 C CA . GLN A 1 96 ? -6.923 -2.370 10.147 1.00 97.06 96 GLN A CA 1
ATOM 759 C C . GLN A 1 96 ? -5.658 -2.205 9.299 1.00 97.06 96 GLN A C 1
ATOM 761 O O . GLN A 1 96 ? -4.648 -1.702 9.794 1.00 97.06 96 GLN A O 1
ATOM 766 N N . LEU A 1 97 ? -5.737 -2.564 8.016 1.00 98.31 97 LEU A N 1
ATOM 767 C CA . LEU A 1 97 ? -4.649 -2.382 7.060 1.00 98.31 97 LEU A CA 1
ATOM 768 C C . LEU A 1 97 ? -4.292 -0.896 6.894 1.00 98.31 97 LEU A C 1
ATOM 770 O O . LEU A 1 97 ? -3.122 -0.533 7.005 1.00 98.31 97 LEU A O 1
ATOM 774 N N . LEU A 1 98 ? -5.294 -0.027 6.735 1.00 98.50 98 LEU A N 1
ATOM 775 C CA . LEU A 1 98 ? -5.114 1.423 6.651 1.00 98.50 98 LEU A CA 1
ATOM 776 C C . LEU A 1 98 ? -4.360 1.975 7.869 1.00 98.50 98 LEU A C 1
ATOM 778 O O . LEU A 1 98 ? -3.364 2.683 7.719 1.00 98.50 98 LEU A O 1
ATOM 782 N N . ARG A 1 99 ? -4.778 1.607 9.087 1.00 97.62 99 ARG A N 1
ATOM 783 C CA . ARG A 1 99 ? -4.065 1.992 10.317 1.00 97.62 99 ARG A CA 1
ATOM 784 C C . ARG A 1 99 ? -2.635 1.471 10.336 1.00 97.62 99 ARG A C 1
ATOM 786 O O . ARG A 1 99 ? -1.731 2.188 10.767 1.00 97.62 99 ARG A O 1
ATOM 793 N N . LYS A 1 100 ? -2.420 0.237 9.873 1.00 97.75 100 LYS A N 1
ATOM 794 C CA . LYS A 1 100 ? -1.083 -0.353 9.792 1.00 97.75 100 LYS A CA 1
ATOM 795 C C . LYS A 1 100 ? -0.185 0.448 8.847 1.00 97.75 100 LYS A C 1
ATOM 797 O O . LYS A 1 100 ? 0.952 0.714 9.222 1.00 97.75 100 LYS A O 1
ATOM 802 N N . PHE A 1 101 ? -0.685 0.886 7.690 1.00 98.56 101 PHE A N 1
ATOM 803 C CA . PHE A 1 101 ? 0.069 1.728 6.754 1.00 98.56 101 PHE A CA 1
ATOM 804 C C . PHE A 1 101 ? 0.343 3.135 7.283 1.00 98.56 101 PHE A C 1
ATOM 806 O O . PHE A 1 101 ? 1.453 3.631 7.110 1.00 98.56 101 PHE A O 1
ATOM 813 N N . ILE A 1 102 ? -0.597 3.751 8.004 1.00 98.44 102 ILE A N 1
ATOM 814 C CA . ILE A 1 102 ? -0.349 5.032 8.686 1.00 98.44 102 ILE A CA 1
ATOM 815 C C . ILE A 1 102 ? 0.773 4.875 9.725 1.00 98.44 102 ILE A C 1
ATOM 817 O O . ILE A 1 102 ? 1.716 5.665 9.746 1.00 98.44 102 ILE A O 1
ATOM 821 N N . LYS A 1 103 ? 0.726 3.814 10.543 1.00 97.88 103 LYS A N 1
ATOM 822 C CA . LYS A 1 103 ? 1.787 3.507 11.517 1.00 97.88 103 LYS A CA 1
ATOM 823 C C . LYS A 1 103 ? 3.121 3.181 10.834 1.00 97.88 103 LYS A C 1
ATOM 825 O O . LYS A 1 103 ? 4.178 3.537 11.345 1.00 97.88 103 LYS A O 1
ATOM 830 N N . LEU A 1 104 ? 3.086 2.528 9.672 1.00 98.00 104 LEU A N 1
ATOM 831 C CA . LEU A 1 104 ? 4.277 2.248 8.872 1.00 98.00 104 LEU A CA 1
ATOM 832 C C . LEU A 1 104 ? 4.927 3.540 8.375 1.00 98.00 104 LEU A C 1
ATOM 834 O O . LEU A 1 104 ? 6.124 3.719 8.571 1.00 98.00 104 LEU A O 1
ATOM 838 N N . ALA A 1 105 ? 4.140 4.465 7.816 1.00 98.31 105 ALA A N 1
ATOM 839 C CA . ALA A 1 105 ? 4.625 5.779 7.403 1.00 98.31 105 ALA A CA 1
ATOM 840 C C . ALA A 1 105 ? 5.246 6.544 8.582 1.00 98.31 105 ALA A C 1
ATOM 842 O O . ALA A 1 105 ? 6.324 7.121 8.441 1.00 98.31 105 ALA A O 1
ATOM 843 N N . GLN A 1 106 ? 4.611 6.498 9.758 1.00 97.88 106 GLN A N 1
ATOM 844 C CA . GLN A 1 106 ? 5.161 7.096 10.973 1.00 97.88 106 GLN A CA 1
ATOM 845 C C . GLN A 1 106 ? 6.546 6.521 11.314 1.00 97.88 106 GLN A C 1
ATOM 847 O O . GLN A 1 106 ? 7.491 7.291 11.467 1.00 97.88 106 GLN A O 1
ATOM 852 N N . HIS A 1 107 ? 6.701 5.194 11.356 1.00 97.88 107 HIS A N 1
ATOM 853 C CA . HIS A 1 107 ? 8.004 4.574 11.619 1.00 97.88 107 HIS A CA 1
ATOM 854 C C . HIS A 1 107 ? 9.040 4.885 10.531 1.00 97.88 107 HIS A C 1
ATOM 856 O O . HIS A 1 107 ? 10.198 5.140 10.849 1.00 97.88 107 HIS A O 1
ATOM 862 N N . CYS A 1 108 ? 8.651 4.930 9.253 1.00 96.75 108 CYS A N 1
ATOM 863 C CA . CYS A 1 108 ? 9.554 5.368 8.187 1.00 96.75 108 CYS A CA 1
ATOM 864 C C . CYS A 1 108 ? 10.046 6.804 8.420 1.00 96.75 108 CYS A C 1
ATOM 866 O O . CYS A 1 108 ? 11.233 7.068 8.246 1.00 96.75 108 CYS A O 1
ATOM 868 N N . LYS A 1 109 ? 9.170 7.715 8.860 1.00 96.12 109 LYS A N 1
ATOM 869 C CA . LYS A 1 109 ? 9.542 9.096 9.196 1.00 96.12 109 LYS A CA 1
ATOM 870 C C . LYS A 1 109 ? 10.480 9.163 10.405 1.00 96.12 109 LYS A C 1
ATOM 872 O O . LYS A 1 109 ? 11.476 9.872 10.343 1.00 96.12 109 LYS A O 1
ATOM 877 N N . GLU A 1 110 ? 10.200 8.405 11.466 1.00 96.94 110 GLU A N 1
ATOM 878 C CA . GLU A 1 110 ? 11.064 8.298 12.658 1.00 96.94 110 GLU A CA 1
ATOM 879 C C . GLU A 1 110 ? 12.472 7.786 12.308 1.00 96.94 110 GLU A C 1
ATOM 881 O O . GLU A 1 110 ? 13.460 8.246 12.872 1.00 96.94 110 GLU A O 1
ATOM 886 N N . LEU A 1 111 ? 12.574 6.880 11.331 1.00 94.56 111 LEU A N 1
ATOM 887 C CA . LEU A 1 111 ? 13.841 6.363 10.805 1.00 94.56 111 LEU A CA 1
ATOM 888 C C . LEU A 1 111 ? 14.515 7.294 9.778 1.00 94.56 111 LEU A C 1
ATOM 890 O O . LEU A 1 111 ? 15.534 6.916 9.203 1.00 94.56 111 LEU A O 1
ATOM 894 N N . ASN A 1 112 ? 13.954 8.477 9.496 1.00 95.31 112 ASN A N 1
ATOM 895 C CA . ASN A 1 112 ? 14.364 9.368 8.399 1.00 95.31 112 ASN A CA 1
ATOM 896 C C . ASN A 1 112 ? 14.348 8.704 7.004 1.00 95.31 112 ASN A C 1
ATOM 898 O O . ASN A 1 112 ? 14.982 9.182 6.062 1.00 95.31 112 ASN A O 1
ATOM 902 N N . ASN A 1 113 ? 13.580 7.624 6.833 1.00 94.19 113 ASN A N 1
ATOM 903 C CA . ASN A 1 113 ? 13.319 6.992 5.543 1.00 94.19 113 ASN A CA 1
ATOM 904 C C . ASN A 1 113 ? 12.239 7.773 4.776 1.00 94.19 113 ASN A C 1
ATOM 906 O O . ASN A 1 113 ? 11.106 7.310 4.602 1.00 94.19 113 ASN A O 1
ATOM 910 N N . TYR A 1 114 ? 12.582 8.979 4.320 1.00 94.88 114 TYR A N 1
ATOM 911 C CA . TYR A 1 114 ? 11.640 9.845 3.607 1.00 94.88 114 TYR A CA 1
ATOM 912 C C . TYR A 1 114 ? 11.181 9.255 2.271 1.00 94.88 114 TYR A C 1
ATOM 914 O O . TYR A 1 114 ? 10.046 9.486 1.865 1.00 94.88 114 TYR A O 1
ATOM 922 N N . HIS A 1 115 ? 12.020 8.437 1.628 1.00 94.75 115 HIS A N 1
ATOM 923 C CA . HIS A 1 115 ? 11.663 7.733 0.399 1.00 94.75 115 HIS A CA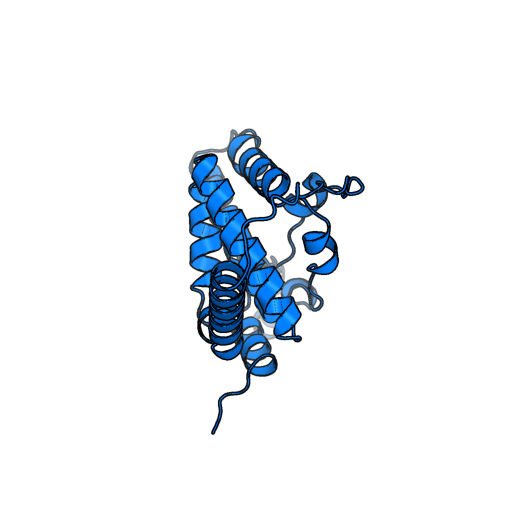 1
ATOM 924 C C . HIS A 1 115 ? 10.422 6.849 0.596 1.00 94.75 115 HIS A C 1
ATOM 926 O O . HIS A 1 115 ? 9.410 7.046 -0.075 1.00 94.75 115 HIS A O 1
ATOM 932 N N . ALA A 1 116 ? 10.463 5.929 1.567 1.00 96.44 116 ALA A N 1
ATOM 933 C CA . ALA A 1 116 ? 9.320 5.069 1.864 1.00 96.44 116 ALA A CA 1
ATOM 934 C C . ALA A 1 116 ? 8.147 5.857 2.467 1.00 96.44 116 ALA A C 1
ATOM 936 O O . ALA A 1 116 ? 6.999 5.609 2.111 1.00 96.44 116 ALA A O 1
ATOM 937 N N . PHE A 1 117 ? 8.415 6.838 3.336 1.00 98.12 117 PHE A N 1
ATOM 938 C CA . PHE A 1 117 ? 7.373 7.690 3.920 1.00 98.12 117 PHE A CA 1
ATOM 939 C C . PHE A 1 117 ? 6.517 8.387 2.850 1.00 98.12 117 PHE A C 1
ATOM 941 O O . PHE A 1 117 ? 5.285 8.328 2.913 1.00 98.12 117 PHE A O 1
ATOM 948 N N . PHE A 1 118 ? 7.149 9.020 1.856 1.00 98.19 118 PHE A N 1
ATOM 949 C CA . PHE A 1 118 ? 6.423 9.695 0.782 1.00 98.19 118 PHE A CA 1
ATOM 950 C C . PHE A 1 118 ? 5.730 8.705 -0.152 1.00 98.19 118 PHE A C 1
ATOM 952 O O . PHE A 1 118 ? 4.567 8.934 -0.474 1.00 98.19 118 PHE A O 1
ATOM 959 N N . ALA A 1 119 ? 6.368 7.584 -0.510 1.00 98.06 119 ALA A N 1
ATOM 960 C CA . ALA A 1 119 ? 5.730 6.550 -1.327 1.00 98.06 119 ALA A CA 1
ATOM 961 C C . ALA A 1 119 ? 4.452 6.006 -0.662 1.00 98.06 119 ALA A C 1
ATOM 963 O O . ALA A 1 119 ? 3.410 5.891 -1.309 1.00 98.06 119 ALA A O 1
ATOM 964 N N . ILE A 1 120 ? 4.493 5.755 0.655 1.00 98.56 120 ILE A N 1
ATOM 965 C CA . ILE A 1 120 ? 3.320 5.301 1.415 1.00 98.56 120 ILE A CA 1
ATOM 966 C C . ILE A 1 120 ? 2.233 6.378 1.439 1.00 98.56 120 ILE A C 1
ATOM 968 O O . ILE A 1 120 ? 1.065 6.091 1.176 1.00 98.56 120 ILE A O 1
ATOM 972 N N . THR A 1 121 ? 2.612 7.625 1.722 1.00 98.44 121 THR A N 1
ATOM 973 C CA . THR A 1 121 ? 1.675 8.757 1.777 1.00 98.44 121 THR A CA 1
ATOM 974 C C . THR A 1 121 ? 0.988 8.977 0.425 1.00 98.44 121 THR A C 1
ATOM 976 O O . THR A 1 121 ? -0.230 9.138 0.372 1.00 98.44 121 THR A O 1
ATOM 979 N N . MET A 1 122 ? 1.741 8.914 -0.676 1.00 98.56 122 MET A N 1
ATOM 980 C CA . MET A 1 122 ? 1.204 9.016 -2.035 1.00 98.56 122 MET A CA 1
ATOM 981 C C . MET A 1 122 ? 0.311 7.827 -2.396 1.00 98.56 122 MET A C 1
ATOM 983 O O . MET A 1 122 ? -0.743 8.025 -2.995 1.00 98.56 122 MET A O 1
ATOM 987 N N . GLY A 1 123 ? 0.667 6.611 -1.977 1.00 98.62 123 GLY A N 1
ATOM 988 C CA . GLY A 1 123 ? -0.177 5.429 -2.153 1.00 98.62 123 GLY A CA 1
ATOM 989 C C . GLY A 1 123 ? -1.529 5.564 -1.446 1.00 98.62 123 GLY A C 1
ATOM 990 O O . GLY A 1 123 ? -2.567 5.262 -2.030 1.00 98.62 123 GLY A O 1
ATOM 991 N N . LEU A 1 124 ? -1.549 6.097 -0.219 1.00 98.62 124 LEU A N 1
ATOM 992 C CA . LEU A 1 124 ? -2.793 6.381 0.510 1.00 98.62 124 LEU A CA 1
ATOM 993 C C . LEU A 1 124 ? -3.601 7.536 -0.111 1.00 98.62 124 LEU A C 1
ATOM 995 O O . LEU A 1 124 ? -4.831 7.521 -0.057 1.00 98.62 124 LEU A O 1
ATOM 999 N N . GLY A 1 125 ? -2.923 8.518 -0.713 1.00 98.25 125 GLY A N 1
ATOM 1000 C CA . GLY A 1 125 ? -3.542 9.634 -1.438 1.00 98.25 125 GLY A CA 1
ATOM 1001 C C . GLY A 1 125 ? -4.041 9.280 -2.844 1.00 98.25 125 GLY A C 1
ATOM 1002 O O . GLY A 1 125 ? -4.806 10.044 -3.437 1.00 98.25 125 GLY A O 1
ATOM 1003 N N . HIS A 1 126 ? -3.644 8.126 -3.381 1.00 98.56 126 HIS A N 1
ATOM 1004 C CA . HIS A 1 126 ? -4.018 7.679 -4.716 1.00 98.56 126 HIS A CA 1
ATOM 1005 C C . HIS A 1 126 ? -5.542 7.619 -4.896 1.00 98.56 126 HIS A C 1
ATOM 1007 O O . HIS A 1 126 ? -6.261 7.192 -3.992 1.00 98.56 126 HIS A O 1
ATOM 1013 N N . LEU A 1 127 ? -6.046 7.975 -6.085 1.00 97.75 127 LEU A N 1
ATOM 1014 C CA . LEU A 1 127 ? -7.487 8.100 -6.358 1.00 97.75 127 LEU A CA 1
ATOM 1015 C C . LEU A 1 127 ? -8.285 6.834 -6.007 1.00 97.75 127 LEU A C 1
ATOM 1017 O O . LEU A 1 127 ? -9.408 6.927 -5.522 1.00 97.75 127 LEU A O 1
ATOM 1021 N N . ALA A 1 128 ? -7.711 5.649 -6.233 1.00 98.00 128 ALA A N 1
ATOM 1022 C CA . ALA A 1 128 ? -8.355 4.375 -5.908 1.00 98.00 128 ALA A CA 1
ATOM 1023 C C . ALA A 1 128 ? -8.491 4.124 -4.390 1.00 98.00 128 ALA A C 1
ATOM 1025 O O . ALA A 1 128 ? -9.358 3.352 -3.985 1.00 98.00 128 ALA A O 1
ATOM 1026 N N . VAL A 1 129 ? -7.679 4.775 -3.553 1.00 98.56 129 VAL A N 1
ATOM 1027 C CA . VAL A 1 129 ? -7.689 4.625 -2.087 1.00 98.56 129 VAL A CA 1
ATOM 1028 C C . VAL A 1 129 ? -8.423 5.782 -1.416 1.00 98.56 129 VAL A C 1
ATOM 1030 O O . VAL A 1 129 ? -9.282 5.561 -0.563 1.00 98.56 129 VAL A O 1
ATOM 1033 N N . SER A 1 130 ? -8.142 7.021 -1.820 1.00 97.88 130 SER A N 1
ATOM 1034 C CA . SER A 1 130 ? -8.757 8.219 -1.236 1.00 97.88 130 SER A CA 1
ATOM 1035 C C . SER A 1 130 ? -10.276 8.257 -1.426 1.00 97.88 130 SER A C 1
ATOM 1037 O O . SER A 1 130 ? -10.989 8.778 -0.573 1.00 97.88 130 SER A O 1
ATOM 1039 N N . ARG A 1 131 ? -10.799 7.617 -2.482 1.00 97.38 131 ARG A N 1
ATOM 1040 C CA . ARG A 1 131 ? -12.247 7.491 -2.719 1.00 97.38 131 ARG A CA 1
ATOM 1041 C C . ARG A 1 131 ? -12.987 6.505 -1.808 1.00 97.38 131 ARG A C 1
ATOM 1043 O O . ARG A 1 131 ? -14.212 6.463 -1.878 1.00 97.38 131 ARG A O 1
ATOM 1050 N N . LEU A 1 132 ? -12.284 5.674 -1.033 1.00 97.75 132 LEU A N 1
ATOM 1051 C CA . LEU A 1 132 ? -12.877 4.642 -0.167 1.00 97.75 132 LEU A CA 1
ATOM 1052 C C . LEU A 1 132 ? -13.477 5.270 1.104 1.00 97.75 132 LEU A C 1
ATOM 1054 O O . LEU A 1 132 ? -13.009 5.024 2.219 1.00 97.75 132 LEU A O 1
ATOM 1058 N N . SER A 1 133 ? -14.462 6.155 0.934 1.00 97.00 133 SER A N 1
ATOM 1059 C CA . SER A 1 133 ? -14.980 7.027 1.990 1.00 97.00 133 SER A CA 1
ATOM 1060 C C . SER A 1 133 ? -15.502 6.250 3.195 1.00 97.00 133 SER A C 1
ATOM 1062 O O . SER A 1 133 ? -15.221 6.639 4.327 1.00 97.00 133 SER A O 1
ATOM 1064 N N . GLN A 1 134 ? -16.161 5.104 2.985 1.00 96.56 134 GLN A N 1
ATOM 1065 C CA . GLN A 1 134 ? -16.676 4.289 4.087 1.00 96.56 134 GLN A CA 1
ATOM 1066 C C . GLN A 1 134 ? -15.533 3.751 4.949 1.00 96.56 134 GLN A C 1
ATOM 1068 O O . GLN A 1 134 ? -15.651 3.694 6.170 1.00 96.56 134 GLN A O 1
ATOM 1073 N N . THR A 1 135 ? -14.404 3.394 4.335 1.00 98.00 135 THR A N 1
ATOM 1074 C CA . THR A 1 135 ? -13.203 2.958 5.061 1.00 98.00 135 THR A CA 1
ATOM 1075 C C . THR A 1 135 ? -12.655 4.076 5.946 1.00 98.00 135 THR A C 1
ATOM 1077 O O . THR A 1 135 ? -12.420 3.866 7.139 1.00 98.00 135 THR A O 1
ATOM 1080 N N . TRP A 1 136 ? -12.479 5.276 5.387 1.00 97.81 136 TRP A N 1
ATOM 1081 C CA . TRP A 1 136 ? -11.957 6.434 6.120 1.00 97.81 136 TRP A CA 1
ATOM 1082 C C . TRP A 1 136 ? -12.888 6.857 7.262 1.00 97.81 136 TRP A C 1
ATOM 1084 O O . TRP A 1 136 ? -12.446 7.004 8.404 1.00 97.81 136 TRP A O 1
ATOM 1094 N N . GLU A 1 137 ? -14.188 6.969 6.989 1.00 97.12 137 GLU A N 1
ATOM 1095 C CA . GLU A 1 137 ? -15.215 7.303 7.980 1.00 97.12 137 GLU A CA 1
ATOM 1096 C C . GLU A 1 137 ? -15.273 6.264 9.104 1.00 97.12 137 GLU A C 1
ATOM 1098 O O . GLU A 1 137 ? -15.310 6.619 10.285 1.00 97.12 137 GLU A O 1
ATOM 1103 N N . HIS A 1 138 ? -15.227 4.972 8.764 1.00 96.50 138 HIS A N 1
ATOM 1104 C CA . HIS A 1 138 ? -15.280 3.903 9.755 1.00 96.50 138 HIS A CA 1
ATOM 1105 C C . HIS A 1 138 ? -14.049 3.909 10.668 1.00 96.50 138 HIS A C 1
ATOM 1107 O O . HIS A 1 138 ? -14.182 3.719 11.881 1.00 96.50 138 HIS A O 1
ATOM 1113 N N . MET A 1 139 ? -12.860 4.183 10.121 1.00 96.62 139 MET A N 1
ATOM 1114 C CA . MET A 1 139 ? -11.640 4.350 10.910 1.00 96.62 139 MET A CA 1
ATOM 1115 C C . MET A 1 139 ? -11.780 5.492 11.922 1.00 96.62 139 MET A C 1
ATOM 1117 O O . MET A 1 139 ? -11.511 5.278 13.107 1.00 96.62 139 MET A O 1
ATOM 1121 N N . ILE A 1 140 ? -12.218 6.672 11.467 1.00 94.75 140 ILE A N 1
ATOM 1122 C CA . ILE A 1 140 ? -12.407 7.864 12.308 1.00 94.75 140 ILE A CA 1
ATOM 1123 C C . ILE A 1 140 ? -13.446 7.581 13.393 1.00 94.75 140 ILE A C 1
ATOM 1125 O O . ILE A 1 140 ? -13.196 7.824 14.573 1.00 94.75 140 ILE A O 1
ATOM 1129 N N . ALA A 1 141 ? -14.587 7.002 13.020 1.00 93.94 141 ALA A N 1
ATOM 1130 C CA . ALA A 1 141 ? -15.651 6.672 13.957 1.00 93.94 141 ALA A CA 1
ATOM 1131 C C . ALA A 1 141 ? -15.182 5.681 15.032 1.00 93.94 141 ALA A C 1
ATOM 1133 O O . ALA A 1 141 ? -15.515 5.843 16.203 1.00 93.94 141 ALA A O 1
ATOM 1134 N N . GLN A 1 142 ? -14.399 4.660 14.670 1.00 91.25 142 GLN A N 1
ATOM 1135 C CA . GLN A 1 142 ? -13.803 3.744 15.646 1.00 91.25 142 GLN A CA 1
ATOM 1136 C C . GLN A 1 142 ? -12.838 4.469 16.596 1.00 91.25 142 GLN A C 1
ATOM 1138 O O . GLN A 1 142 ? -12.964 4.301 17.804 1.00 91.25 142 GLN A O 1
ATOM 1143 N N . THR A 1 143 ? -11.943 5.318 16.081 1.00 86.62 143 THR A N 1
ATOM 1144 C CA . THR A 1 143 ? -11.020 6.100 16.920 1.00 86.62 143 THR A CA 1
ATOM 1145 C C . THR A 1 143 ? -11.781 6.996 17.901 1.00 86.62 143 THR A C 1
ATOM 1147 O O . THR A 1 143 ? -11.477 7.012 19.091 1.00 86.62 143 THR A O 1
ATOM 1150 N N . LEU A 1 144 ? -12.826 7.690 17.439 1.00 90.62 144 LEU A N 1
ATOM 1151 C CA . LEU A 1 144 ? -13.674 8.526 18.294 1.00 90.62 144 LEU A CA 1
ATOM 1152 C C . LEU A 1 144 ? -14.406 7.713 19.370 1.00 90.62 144 LEU A C 1
ATOM 1154 O O . LEU A 1 144 ? -14.536 8.183 20.500 1.00 90.62 144 LEU A O 1
ATOM 1158 N N . ARG A 1 145 ? -14.873 6.497 19.049 1.00 89.12 145 ARG A N 1
ATOM 1159 C CA . ARG A 1 145 ? -15.485 5.589 20.035 1.00 89.12 145 ARG A CA 1
ATOM 1160 C C . ARG A 1 145 ? -14.482 5.173 21.108 1.00 89.12 145 ARG A C 1
ATOM 1162 O O . ARG A 1 145 ? -14.815 5.272 22.283 1.00 89.12 145 ARG A O 1
ATOM 1169 N N . THR A 1 146 ? -13.264 4.786 20.727 1.00 85.56 146 THR A N 1
ATOM 1170 C CA . THR A 1 146 ? -12.195 4.437 21.679 1.00 85.56 146 THR A CA 1
ATOM 1171 C C . THR A 1 146 ? -11.852 5.613 22.589 1.00 85.56 146 THR A C 1
ATOM 1173 O O . THR A 1 146 ? -11.812 5.447 23.800 1.00 85.56 146 THR A O 1
ATOM 1176 N N . VAL A 1 147 ? -11.697 6.824 22.043 1.00 85.38 147 VAL A N 1
ATOM 1177 C CA . VAL A 1 147 ? -11.424 8.025 22.854 1.00 85.38 147 VAL A CA 1
ATOM 1178 C C . VAL A 1 147 ? -12.549 8.298 23.855 1.00 85.38 147 VAL A C 1
ATOM 1180 O O . VAL A 1 147 ? -12.278 8.606 25.013 1.00 85.38 147 VAL A O 1
ATOM 1183 N N . ARG A 1 148 ? -13.817 8.176 23.440 1.00 88.25 148 ARG A N 1
ATOM 1184 C CA . ARG A 1 148 ? -14.962 8.333 24.353 1.00 88.25 148 ARG A CA 1
ATOM 1185 C C . ARG A 1 148 ? -14.952 7.276 25.456 1.00 88.25 148 ARG A C 1
ATOM 1187 O O . ARG A 1 148 ? -15.170 7.633 26.606 1.00 88.25 148 ARG A O 1
ATOM 1194 N N . PHE A 1 149 ? -14.656 6.026 25.107 1.00 85.62 149 PHE A N 1
ATOM 1195 C CA . PHE A 1 149 ? -14.558 4.920 26.056 1.00 85.62 149 PHE A CA 1
ATOM 1196 C C . PHE A 1 149 ? -13.449 5.146 27.096 1.00 85.62 149 PHE A C 1
ATOM 1198 O O . PHE A 1 149 ? -13.725 5.105 28.293 1.00 85.62 149 PHE A O 1
ATOM 1205 N N . CYS A 1 150 ? -12.231 5.495 26.667 1.00 83.31 150 CYS A N 1
ATOM 1206 C CA . CYS A 1 150 ? -11.120 5.791 27.579 1.00 83.31 150 CYS A CA 1
ATOM 1207 C C . CYS A 1 150 ? -11.417 6.986 28.496 1.00 83.31 150 CYS A C 1
ATOM 1209 O O . CYS A 1 150 ? -11.032 6.979 29.657 1.00 83.31 150 CYS A O 1
ATOM 1211 N N . ARG A 1 151 ? -12.137 8.006 28.006 1.00 82.75 151 ARG A N 1
ATOM 1212 C CA . ARG A 1 151 ? -12.573 9.145 28.834 1.00 82.75 151 ARG A CA 1
ATOM 1213 C C . ARG A 1 151 ? -13.599 8.766 29.904 1.00 82.75 151 ARG A C 1
ATOM 1215 O O . ARG A 1 151 ? -13.742 9.510 30.867 1.00 82.75 151 ARG A O 1
ATOM 1222 N N . SER A 1 152 ? -14.338 7.675 29.712 1.00 82.94 152 SER A N 1
ATOM 1223 C CA . SER A 1 152 ? -15.365 7.203 30.648 1.00 82.94 152 SER A CA 1
ATOM 1224 C C . SER A 1 152 ? -14.869 6.168 31.666 1.00 82.94 152 SER A C 1
ATOM 1226 O O . SER A 1 152 ? -15.631 5.820 32.563 1.00 82.94 152 SER A O 1
ATOM 1228 N N . GLN A 1 153 ? -13.627 5.682 31.554 1.00 72.00 153 GLN A N 1
ATOM 1229 C CA . GLN A 1 153 ? -13.051 4.688 32.467 1.00 72.00 153 GLN A CA 1
ATOM 1230 C C . GLN A 1 153 ? -12.099 5.329 33.498 1.00 72.00 153 GLN A C 1
ATOM 1232 O O . GLN A 1 153 ? -11.329 6.222 33.136 1.00 72.00 153 GLN A O 1
ATOM 1237 N N . PRO A 1 154 ? -12.102 4.873 34.768 1.00 58.88 154 PRO A N 1
ATOM 1238 C CA . PRO A 1 154 ? -11.011 5.130 35.708 1.00 58.88 154 PRO A CA 1
ATOM 1239 C C . PRO A 1 154 ? -9.687 4.577 35.159 1.00 58.88 154 PRO A C 1
ATOM 1241 O O . PRO A 1 154 ? -9.677 3.547 34.490 1.00 58.88 154 PRO A O 1
ATOM 1244 N N . LEU A 1 155 ? -8.575 5.267 35.427 1.00 49.94 155 LEU A N 1
ATOM 1245 C CA . LEU A 1 155 ? -7.239 4.869 34.974 1.00 49.94 155 LEU A CA 1
ATOM 1246 C C . LEU A 1 155 ? -6.803 3.560 35.651 1.00 49.94 155 LEU A C 1
ATOM 1248 O O . LEU A 1 155 ? -6.227 3.590 36.735 1.00 49.94 155 LEU A O 1
ATOM 1252 N N . GLU A 1 156 ? -7.027 2.424 34.997 1.00 53.38 156 GLU A N 1
ATOM 1253 C CA . GLU A 1 156 ? -6.317 1.181 35.300 1.00 53.38 156 GLU A CA 1
ATOM 1254 C C . GLU A 1 156 ? -5.215 0.979 34.258 1.00 53.38 156 GLU A C 1
ATOM 1256 O O . GLU A 1 156 ? -5.449 0.930 33.049 1.00 53.38 156 GLU A O 1
ATOM 1261 N N . LEU A 1 157 ? -3.975 0.958 34.744 1.00 47.03 157 LEU A N 1
ATOM 1262 C CA . LEU A 1 157 ? -2.778 0.810 33.931 1.00 47.03 157 LEU A CA 1
ATOM 1263 C C . LEU A 1 157 ? -2.612 -0.668 33.559 1.00 47.03 157 LEU A C 1
ATOM 1265 O O . LEU A 1 157 ? -1.881 -1.402 34.220 1.00 47.03 157 LEU A O 1
ATOM 1269 N N . GLU A 1 158 ? -3.290 -1.117 32.505 1.00 43.25 158 GLU A N 1
ATOM 1270 C CA . GLU A 1 158 ? -2.997 -2.427 31.925 1.00 43.25 158 GLU A CA 1
ATOM 1271 C C . GLU A 1 158 ? -1.706 -2.357 31.102 1.00 43.25 158 GLU A C 1
ATOM 1273 O O . GLU A 1 158 ? -1.602 -1.658 30.089 1.00 43.25 158 GLU A O 1
ATOM 1278 N N . SER A 1 159 ? -0.693 -3.103 31.546 1.00 41.38 159 SER A N 1
ATOM 1279 C CA . SER A 1 159 ? 0.525 -3.345 30.783 1.00 41.38 159 SER A CA 1
ATOM 1280 C C . SER A 1 159 ? 0.170 -4.142 29.528 1.00 41.38 159 SER A C 1
ATOM 1282 O O . SER A 1 159 ? -0.131 -5.335 29.604 1.00 41.38 159 SER A O 1
ATOM 1284 N N . SER A 1 160 ? 0.209 -3.500 28.362 1.00 41.38 160 SER A N 1
ATOM 1285 C CA . SER A 1 160 ? 0.030 -4.187 27.085 1.00 41.38 160 SER A CA 1
ATOM 1286 C C . SER A 1 160 ? 1.209 -5.133 26.855 1.00 41.38 160 SER A C 1
ATOM 1288 O O . SER A 1 160 ? 2.291 -4.701 26.458 1.00 41.38 160 SER A O 1
ATOM 1290 N N . ALA A 1 161 ? 0.999 -6.419 27.136 1.00 39.28 161 ALA A N 1
ATOM 1291 C CA . ALA A 1 161 ? 1.946 -7.478 26.833 1.00 39.28 161 ALA A CA 1
ATOM 1292 C C . ALA A 1 161 ? 2.150 -7.556 25.313 1.00 39.28 161 ALA A C 1
ATOM 1294 O O . ALA A 1 161 ? 1.223 -7.842 24.549 1.00 39.28 161 ALA A O 1
ATOM 1295 N N . GLU A 1 162 ? 3.374 -7.286 24.867 1.00 46.41 162 GLU A N 1
ATOM 1296 C CA . GLU A 1 162 ? 3.787 -7.567 23.499 1.00 46.41 162 GLU A CA 1
ATOM 1297 C C . GLU A 1 162 ? 3.769 -9.086 23.301 1.00 46.41 162 GLU A C 1
ATOM 1299 O O . GLU A 1 162 ? 4.485 -9.833 23.966 1.00 46.41 162 GLU A O 1
ATOM 1304 N N . THR A 1 163 ? 2.906 -9.563 22.405 1.00 46.06 163 THR A N 1
ATOM 1305 C CA . THR A 1 163 ? 2.897 -10.974 22.019 1.00 46.06 163 THR A CA 1
ATOM 1306 C C . THR A 1 163 ? 4.130 -11.259 21.159 1.00 46.06 163 THR A C 1
ATOM 1308 O O . THR A 1 163 ? 4.335 -10.567 20.156 1.00 46.06 163 THR A O 1
ATOM 1311 N N . PRO A 1 164 ? 4.947 -12.274 21.493 1.00 41.78 164 PRO A N 1
ATOM 1312 C CA . PRO A 1 164 ? 6.048 -12.684 20.638 1.00 41.78 164 PRO A CA 1
ATOM 1313 C C . PRO A 1 164 ? 5.451 -13.314 19.378 1.00 41.78 164 PRO A C 1
ATOM 1315 O O . PRO A 1 164 ? 4.809 -14.363 19.437 1.00 41.78 164 PRO A O 1
ATOM 1318 N N . LYS A 1 165 ? 5.600 -12.643 18.233 1.00 55.16 165 LYS A N 1
ATOM 1319 C CA . LYS A 1 165 ? 5.089 -13.141 16.953 1.00 55.16 165 LYS A CA 1
ATOM 1320 C C . LYS A 1 165 ? 6.169 -13.934 16.229 1.00 55.16 165 LYS A C 1
ATOM 1322 O O . LYS A 1 165 ? 7.306 -13.488 16.109 1.00 55.16 165 LYS A O 1
ATOM 1327 N N . ALA A 1 166 ? 5.778 -15.119 15.763 1.00 50.12 166 ALA A N 1
ATOM 1328 C CA . ALA A 1 166 ? 6.600 -16.028 14.976 1.00 50.12 166 ALA A CA 1
ATOM 1329 C C . ALA A 1 166 ? 7.292 -15.293 13.817 1.00 50.12 166 ALA A C 1
ATOM 1331 O O . ALA A 1 166 ? 6.668 -14.476 13.136 1.00 50.12 166 ALA A O 1
ATOM 1332 N N . GLY A 1 167 ? 8.575 -15.598 13.606 1.00 54.00 167 GLY A N 1
ATOM 1333 C CA . GLY A 1 167 ? 9.417 -14.976 12.589 1.00 54.00 167 GLY A CA 1
ATOM 1334 C C . GLY A 1 167 ? 8.896 -15.239 11.180 1.00 54.00 167 GLY A C 1
ATOM 1335 O O . GLY A 1 167 ? 9.263 -16.224 10.547 1.00 54.00 167 GLY A O 1
ATOM 1336 N N . SER A 1 168 ? 8.033 -14.356 10.682 1.00 63.03 168 SER A N 1
ATOM 1337 C CA . SER A 1 168 ? 7.744 -14.276 9.255 1.00 63.03 168 SER A CA 1
ATOM 1338 C C . SER A 1 168 ? 8.953 -13.637 8.569 1.00 63.03 168 SER A C 1
ATOM 1340 O O . SER A 1 168 ? 9.488 -12.650 9.080 1.00 63.03 168 SER A O 1
ATOM 1342 N N . ASP A 1 169 ? 9.364 -14.147 7.411 1.00 85.69 169 ASP A N 1
ATOM 1343 C CA . ASP A 1 169 ? 10.492 -13.598 6.655 1.00 85.69 169 ASP A CA 1
ATOM 1344 C C . ASP A 1 169 ? 10.127 -12.243 6.002 1.00 85.69 169 ASP A C 1
ATOM 1346 O O . ASP A 1 169 ? 9.797 -12.150 4.816 1.00 85.69 169 ASP A O 1
ATOM 1350 N N . ILE A 1 170 ? 10.176 -11.172 6.808 1.00 90.81 170 ILE A N 1
ATOM 1351 C CA . ILE A 1 170 ? 9.936 -9.773 6.406 1.00 90.81 170 ILE A CA 1
ATOM 1352 C C . ILE A 1 170 ? 10.876 -9.371 5.267 1.00 90.81 170 ILE A C 1
ATOM 1354 O O . ILE A 1 170 ? 10.477 -8.645 4.356 1.00 90.81 170 ILE A O 1
ATOM 1358 N N . ARG A 1 171 ? 12.115 -9.870 5.279 1.00 89.81 171 ARG A N 1
ATOM 1359 C CA . ARG A 1 171 ? 13.113 -9.597 4.243 1.00 89.81 171 ARG A CA 1
ATOM 1360 C C . ARG A 1 171 ? 12.673 -10.124 2.891 1.00 89.81 171 ARG A C 1
ATOM 1362 O O . ARG A 1 171 ? 12.720 -9.382 1.906 1.00 89.81 171 ARG A O 1
ATOM 1369 N N . SER A 1 172 ? 12.253 -11.383 2.824 1.00 90.62 172 SER A N 1
ATOM 1370 C CA . SER A 1 172 ? 11.753 -11.959 1.575 1.00 90.62 172 SER A CA 1
ATOM 1371 C C . SER A 1 172 ? 10.469 -11.280 1.115 1.00 90.62 172 SER A C 1
ATOM 1373 O O . SER A 1 172 ? 10.312 -11.042 -0.082 1.00 90.62 172 SER A O 1
ATOM 1375 N N . TYR A 1 173 ? 9.598 -10.893 2.048 1.00 92.69 173 TYR A N 1
ATOM 1376 C CA . TYR A 1 173 ? 8.382 -10.150 1.732 1.00 92.69 173 TYR A CA 1
ATOM 1377 C C . TYR A 1 173 ? 8.682 -8.775 1.102 1.00 92.69 173 TYR A C 1
ATOM 1379 O O . TYR A 1 173 ? 8.251 -8.502 -0.016 1.00 92.69 173 TYR A O 1
ATOM 1387 N N . VAL A 1 174 ? 9.498 -7.935 1.754 1.00 91.69 174 VAL A N 1
ATOM 1388 C CA . VAL A 1 174 ? 9.875 -6.595 1.251 1.00 91.69 174 VAL A CA 1
ATOM 1389 C C . VAL A 1 174 ? 10.636 -6.679 -0.073 1.00 91.69 174 VAL A C 1
ATOM 1391 O O . VAL A 1 174 ? 10.538 -5.790 -0.920 1.00 91.69 174 VAL A O 1
ATOM 1394 N N . ARG A 1 175 ? 11.407 -7.749 -0.288 1.00 88.12 175 ARG A N 1
ATOM 1395 C CA . ARG A 1 175 ? 12.166 -7.942 -1.527 1.00 88.12 175 ARG A CA 1
ATOM 1396 C C . ARG A 1 175 ? 11.275 -8.246 -2.732 1.00 88.12 175 ARG A C 1
ATOM 1398 O O . ARG A 1 175 ? 11.634 -7.823 -3.832 1.00 88.12 175 ARG A O 1
ATOM 1405 N N . ASN A 1 176 ? 10.162 -8.948 -2.520 1.00 89.75 176 ASN A N 1
ATOM 1406 C CA . ASN A 1 176 ? 9.345 -9.560 -3.568 1.00 89.75 176 ASN A CA 1
ATOM 1407 C C . ASN A 1 176 ? 7.906 -9.014 -3.581 1.00 89.75 176 ASN A C 1
ATOM 1409 O O . ASN A 1 176 ? 6.942 -9.774 -3.702 1.00 89.75 176 ASN A O 1
ATOM 1413 N N . LEU A 1 177 ? 7.758 -7.692 -3.455 1.00 92.94 177 LEU A N 1
ATOM 1414 C CA . LEU A 1 177 ? 6.458 -7.031 -3.568 1.00 92.94 177 LEU A CA 1
ATOM 1415 C C . LEU A 1 177 ? 5.895 -7.194 -4.985 1.00 92.94 177 LEU A C 1
ATOM 1417 O O . LEU A 1 177 ? 6.488 -6.716 -5.955 1.00 92.94 177 LEU A O 1
ATOM 1421 N N . HIS A 1 178 ? 4.732 -7.836 -5.075 1.00 93.25 178 HIS A N 1
ATOM 1422 C CA . HIS A 1 178 ? 3.932 -7.924 -6.292 1.00 93.25 178 HIS A CA 1
ATOM 1423 C C . HIS A 1 178 ? 2.820 -6.885 -6.221 1.00 93.25 178 HIS A C 1
ATOM 1425 O O . HIS A 1 178 ? 2.160 -6.749 -5.190 1.00 93.25 178 HIS A O 1
ATOM 1431 N N . VAL A 1 179 ? 2.634 -6.132 -7.302 1.00 97.25 179 VAL A N 1
ATOM 1432 C CA . VAL A 1 179 ? 1.732 -4.978 -7.318 1.00 97.25 179 VAL A CA 1
ATOM 1433 C C . VAL A 1 179 ? 0.923 -4.939 -8.602 1.00 97.25 179 VAL A C 1
ATOM 1435 O O . VAL A 1 179 ? 1.318 -5.508 -9.617 1.00 97.25 179 VAL A O 1
ATOM 1438 N N . ILE A 1 180 ? -0.202 -4.241 -8.551 1.00 98.00 180 ILE A N 1
ATOM 1439 C CA . ILE A 1 180 ? -0.985 -3.844 -9.715 1.00 98.00 180 ILE A CA 1
ATOM 1440 C C . ILE A 1 180 ? -0.568 -2.407 -10.055 1.00 98.00 180 ILE A C 1
ATOM 1442 O O . ILE A 1 180 ? -0.777 -1.500 -9.250 1.00 98.00 180 ILE A O 1
ATOM 1446 N N . ASP A 1 181 ? 0.010 -2.191 -11.236 1.00 96.50 181 ASP A N 1
ATOM 1447 C CA . ASP A 1 181 ? 0.357 -0.865 -11.781 1.00 96.50 181 ASP A CA 1
ATOM 1448 C C . ASP A 1 181 ? -0.633 -0.395 -12.868 1.00 96.50 181 ASP A C 1
ATOM 1450 O O . ASP A 1 181 ? -0.572 0.741 -13.338 1.00 96.50 181 ASP A O 1
ATOM 1454 N N . ASN A 1 182 ? -1.599 -1.241 -13.245 1.00 96.44 182 ASN A N 1
ATOM 1455 C CA . ASN A 1 182 ? -2.654 -0.897 -14.192 1.00 96.44 182 ASN A CA 1
ATOM 1456 C C . ASN A 1 182 ? -3.773 -0.087 -13.517 1.00 96.44 182 ASN A C 1
ATOM 1458 O O . ASN A 1 182 ? -4.617 -0.623 -12.789 1.00 96.44 182 ASN A O 1
ATOM 1462 N N . GLN A 1 183 ? -3.839 1.206 -13.840 1.00 96.38 183 GLN A N 1
ATOM 1463 C CA . GLN A 1 183 ? -4.801 2.133 -13.243 1.00 96.38 183 GLN A CA 1
ATOM 1464 C C . GLN A 1 183 ? -6.264 1.709 -13.419 1.00 96.38 183 GLN A C 1
ATOM 1466 O O . GLN A 1 183 ? -7.070 1.874 -12.503 1.00 96.38 183 GLN A O 1
ATOM 1471 N N . ARG A 1 184 ? -6.624 1.125 -14.569 1.00 96.25 184 ARG A N 1
ATOM 1472 C CA . ARG A 1 184 ? -7.999 0.684 -14.833 1.00 96.25 184 ARG A CA 1
ATOM 1473 C C . ARG A 1 184 ? -8.398 -0.458 -13.901 1.00 96.25 184 ARG A C 1
ATOM 1475 O O . ARG A 1 184 ? -9.517 -0.458 -13.388 1.00 96.25 184 ARG A O 1
ATOM 1482 N N . ILE A 1 185 ? -7.486 -1.400 -13.649 1.00 96.81 185 ILE A N 1
ATOM 1483 C CA . ILE A 1 185 ? -7.714 -2.505 -12.707 1.00 96.81 185 ILE A CA 1
ATOM 1484 C C . ILE A 1 185 ? -7.901 -1.949 -11.291 1.00 96.81 185 ILE A C 1
ATOM 1486 O O . ILE A 1 185 ? -8.897 -2.268 -10.640 1.00 96.81 185 ILE A O 1
ATOM 1490 N N . LEU A 1 186 ? -7.015 -1.052 -10.846 1.00 98.00 186 LEU A N 1
ATOM 1491 C CA . LEU A 1 186 ? -7.089 -0.423 -9.522 1.00 98.00 186 LEU A CA 1
ATOM 1492 C C . LEU A 1 186 ? -8.405 0.334 -9.306 1.00 98.00 186 LEU A C 1
ATOM 1494 O O . LEU A 1 186 ? -9.057 0.183 -8.270 1.00 98.00 186 LEU A O 1
ATOM 1498 N N . THR A 1 187 ? -8.830 1.124 -10.295 1.00 96.75 187 THR A N 1
ATOM 1499 C CA . THR A 1 187 ? -10.107 1.843 -10.257 1.00 96.75 187 THR A CA 1
ATOM 1500 C C . THR A 1 187 ? -11.288 0.875 -10.170 1.00 96.75 187 THR A C 1
ATOM 1502 O O . THR A 1 187 ? -12.163 1.058 -9.323 1.00 96.75 187 THR A O 1
ATOM 1505 N N . ASN A 1 188 ? -11.302 -0.185 -10.981 1.00 97.12 188 ASN A N 1
ATOM 1506 C CA . ASN A 1 188 ? -12.371 -1.184 -10.961 1.00 97.12 188 ASN A CA 1
ATOM 1507 C C . ASN A 1 188 ? -12.457 -1.920 -9.617 1.00 97.12 188 ASN A C 1
ATOM 1509 O O . ASN A 1 188 ? -13.551 -2.074 -9.075 1.00 97.12 188 ASN A O 1
ATOM 1513 N N . LEU A 1 189 ? -11.324 -2.353 -9.057 1.00 97.94 189 LEU A N 1
ATOM 1514 C CA . LEU A 1 189 ? -11.271 -3.010 -7.746 1.00 97.94 189 LEU A CA 1
ATOM 1515 C C . LEU A 1 189 ? -11.746 -2.076 -6.632 1.00 97.94 189 LEU A C 1
ATOM 1517 O O . LEU A 1 189 ? -12.569 -2.464 -5.807 1.00 97.94 189 LEU A O 1
ATOM 1521 N N . SER A 1 190 ? -11.329 -0.810 -6.665 1.00 97.94 190 SER A N 1
ATOM 1522 C CA . SER A 1 190 ? -11.825 0.200 -5.732 1.00 97.94 190 SER A CA 1
ATOM 1523 C C . SER A 1 190 ? -13.351 0.350 -5.805 1.00 97.94 190 SER A C 1
ATOM 1525 O O . SER A 1 190 ? -14.025 0.401 -4.773 1.00 97.94 190 SER A O 1
ATOM 1527 N N . HIS A 1 191 ? -13.932 0.388 -7.010 1.00 96.81 191 HIS A N 1
ATOM 1528 C CA . HIS A 1 191 ? -15.388 0.438 -7.182 1.00 96.81 191 HIS A CA 1
ATOM 1529 C C . HIS A 1 191 ? -16.095 -0.821 -6.674 1.00 96.81 191 HIS A C 1
ATOM 1531 O O . HIS A 1 191 ? -17.196 -0.706 -6.141 1.00 96.81 191 HIS A O 1
ATOM 1537 N N . LYS A 1 192 ? -15.467 -1.998 -6.786 1.00 96.19 192 LYS A N 1
ATOM 1538 C CA . LYS A 1 192 ? -15.980 -3.239 -6.185 1.00 96.19 192 LYS A CA 1
ATOM 1539 C C . LYS A 1 192 ? -15.962 -3.188 -4.655 1.00 96.19 192 LYS A C 1
ATOM 1541 O O . LYS A 1 192 ? -16.900 -3.678 -4.038 1.00 96.19 192 LYS A O 1
ATOM 1546 N N . CYS A 1 193 ? -14.937 -2.583 -4.046 1.00 96.44 193 CYS A N 1
ATOM 1547 C CA . CYS A 1 193 ? -14.880 -2.384 -2.594 1.00 96.44 193 CYS A CA 1
ATOM 1548 C C . CYS A 1 193 ? -15.996 -1.462 -2.093 1.00 96.44 193 CYS A C 1
ATOM 1550 O O . CYS A 1 193 ? -16.613 -1.742 -1.068 1.00 96.44 193 CYS A O 1
ATOM 1552 N N . GLU A 1 194 ? -16.216 -0.344 -2.787 1.00 96.06 194 GLU A N 1
ATOM 1553 C CA . GLU A 1 194 ? -17.205 0.671 -2.415 1.00 96.06 194 GLU A CA 1
ATOM 1554 C C . GLU A 1 194 ? -17.869 1.245 -3.680 1.00 96.06 194 GLU A C 1
ATOM 1556 O O . GLU A 1 194 ? -17.323 2.171 -4.303 1.00 96.06 194 GLU A O 1
ATOM 1561 N N . PRO A 1 195 ? -19.037 0.711 -4.091 1.00 91.12 195 PRO A N 1
ATOM 1562 C CA . PRO A 1 195 ? -19.804 1.243 -5.215 1.00 91.12 195 PRO A CA 1
ATOM 1563 C C . PRO A 1 195 ? -20.221 2.697 -4.956 1.00 91.12 195 PRO A C 1
ATOM 1565 O O . PRO A 1 195 ? -20.486 3.080 -3.815 1.00 91.12 195 PRO A O 1
ATOM 1568 N N . ARG A 1 196 ? -20.286 3.531 -6.005 1.00 79.44 196 ARG A N 1
ATOM 1569 C CA . ARG A 1 196 ? -20.856 4.882 -5.860 1.00 79.44 196 ARG A CA 1
ATOM 1570 C C . ARG A 1 196 ? -22.334 4.734 -5.496 1.00 79.44 196 ARG A C 1
ATOM 1572 O O . ARG A 1 196 ? -23.047 3.999 -6.174 1.00 79.44 196 ARG A O 1
ATOM 1579 N N . LYS A 1 197 ? -22.776 5.420 -4.439 1.00 65.44 197 LYS A N 1
ATOM 1580 C CA . LYS A 1 197 ? -24.207 5.601 -4.175 1.00 65.44 197 LYS A CA 1
ATOM 1581 C C . LYS A 1 197 ? -24.754 6.438 -5.336 1.00 65.44 197 LYS A C 1
ATOM 1583 O O . LYS A 1 197 ? -24.202 7.508 -5.596 1.00 65.44 197 LYS A O 1
ATOM 1588 N N . GLY A 1 198 ? -25.689 5.862 -6.092 1.00 51.41 198 GLY A N 1
ATOM 1589 C CA . GLY A 1 198 ? -26.421 6.561 -7.150 1.00 51.41 198 GLY A CA 1
ATOM 1590 C C . GLY A 1 198 ? -27.322 7.646 -6.586 1.00 51.41 198 GLY A C 1
ATOM 1591 O O . GLY A 1 198 ? -27.599 7.595 -5.364 1.00 51.41 198 GLY A O 1
#

Radius of gyration: 19.76 Å; chains: 1; bounding box: 55×26×75 Å